Protein AF-0000000079718585 (afdb_homodimer)

Solvent-accessible surface area (backbone atoms only — not comparable to full-atom values): 14471 Å² total; per-residue (Å²): 127,83,71,71,51,51,22,11,43,53,52,26,42,37,32,44,50,81,56,83,35,66,35,33,43,31,40,37,41,35,45,47,61,37,61,46,65,73,40,23,27,25,76,73,38,20,36,35,41,31,30,67,35,51,53,40,36,32,38,47,74,88,40,78,45,77,42,40,53,76,37,73,48,62,43,51,51,68,44,42,33,38,40,30,27,79,44,93,51,58,27,31,32,39,39,38,36,18,55,53,64,57,57,56,51,54,65,70,64,29,30,51,62,86,42,84,63,20,49,62,54,21,55,29,69,70,42,48,51,50,47,68,73,48,30,52,86,59,44,36,42,71,57,130,128,83,73,69,52,51,20,12,44,53,52,24,41,36,32,44,47,82,56,82,34,65,33,33,43,32,40,37,38,36,46,47,62,38,61,44,66,74,40,23,27,25,76,73,38,19,37,36,42,32,29,68,36,50,52,39,38,32,38,47,73,88,40,78,45,78,41,39,53,77,37,73,49,61,43,51,51,68,44,41,32,38,41,30,27,79,45,93,51,58,26,32,31,40,38,37,35,17,54,53,64,56,58,56,50,53,64,70,63,29,30,49,61,84,42,84,64,20,49,63,54,20,54,28,70,69,43,47,51,49,45,69,72,47,31,52,86,58,45,36,42,70,57,129

Foldseek 3Di:
DDDFFWFAAQLWTKTWDDDPAQKTKIKIKHFAFGWWAAWWFFAQKKKKKAWQADKKWKDWQHDIDIDHHPDMDIDDGPITMTMTRHHNGMTMMMMMIPRDDLVVLCVVLTHGPPDPVRSVVNNDPVSSVVCQVCVVVSRTGHDD/DDDFFWFAAQLWTKTWDDDPAQKTKIKIKHFAFGWWAAWWFFAQKKKKKAWQADKKWKDWQHDIDIDHHPDMDIDDGPITMTMTRHHNGMTMMMMMIPRDDLVVLCVVLTHGPPDPVRSVVNNDPVSSVVCQVCVVVSRTGHDD

Structure (mmCIF, N/CA/C/O backbone):
data_AF-0000000079718585-model_v1
#
loop_
_entity.id
_entity.type
_entity.pdbx_description
1 polymer 'Cupin domain-containing protein'
#
loop_
_atom_site.group_PDB
_atom_site.id
_atom_site.type_symbol
_atom_site.label_atom_id
_atom_site.label_alt_id
_atom_site.label_comp_id
_atom_site.label_asym_id
_atom_site.label_entity_id
_atom_site.label_seq_id
_atom_site.pdbx_PDB_ins_code
_atom_site.Cartn_x
_atom_site.Cartn_y
_atom_site.Cartn_z
_atom_site.occupancy
_atom_site.B_iso_or_equiv
_atom_site.auth_seq_id
_atom_site.auth_comp_id
_atom_site.auth_asym_id
_atom_site.auth_atom_id
_atom_site.pdbx_PDB_model_num
ATOM 1 N N . MET A 1 1 ? -19.203 -0.976 -6.398 1 31.7 1 MET A N 1
ATOM 2 C CA . MET A 1 1 ? -17.766 -1.08 -6.16 1 31.7 1 MET A CA 1
ATOM 3 C C . MET A 1 1 ? -17.344 -2.539 -6.035 1 31.7 1 MET A C 1
ATOM 5 O O . MET A 1 1 ? -17.906 -3.291 -5.246 1 31.7 1 MET A O 1
ATOM 9 N N . LYS A 1 2 ? -17.016 -3.238 -6.938 1 43.44 2 LYS A N 1
ATOM 10 C CA . LYS A 1 2 ? -16.859 -4.688 -6.887 1 43.44 2 LYS A CA 1
ATOM 11 C C . LYS A 1 2 ? -15.93 -5.102 -5.75 1 43.44 2 LYS A C 1
ATOM 13 O O . LYS A 1 2 ? -14.961 -4.398 -5.453 1 43.44 2 LYS A O 1
ATOM 18 N N . ASN A 1 3 ? -16.359 -6.02 -4.805 1 52.28 3 ASN A N 1
ATOM 19 C CA . ASN A 1 3 ? -15.742 -6.703 -3.674 1 52.28 3 ASN A CA 1
ATOM 20 C C . ASN A 1 3 ? -14.344 -7.211 -4.023 1 52.28 3 ASN A C 1
ATOM 22 O O . ASN A 1 3 ? -14.07 -7.531 -5.18 1 52.28 3 ASN A O 1
ATOM 26 N N . ALA A 1 4 ? -13.375 -6.938 -3.115 1 62.31 4 ALA A N 1
ATOM 27 C CA . ALA A 1 4 ? -12.117 -7.672 -3.082 1 62.31 4 ALA A CA 1
ATOM 28 C C . ALA A 1 4 ? -12.336 -9.156 -3.361 1 62.31 4 ALA A C 1
ATOM 30 O O . ALA A 1 4 ? -13.312 -9.742 -2.898 1 62.31 4 ALA A O 1
ATOM 31 N N . TYR A 1 5 ? -11.805 -9.602 -4.531 1 80.25 5 TYR A N 1
ATOM 32 C CA . TYR A 1 5 ? -11.859 -11.031 -4.801 1 80.25 5 TYR A CA 1
ATOM 33 C C . TYR A 1 5 ? -10.531 -11.703 -4.465 1 80.25 5 TYR A C 1
ATOM 35 O O . TYR A 1 5 ? -9.469 -11.203 -4.824 1 80.25 5 TYR A O 1
ATOM 43 N N . ALA A 1 6 ? -10.633 -12.68 -3.682 1 93.31 6 ALA A N 1
ATOM 44 C CA . ALA A 1 6 ? -9.445 -13.438 -3.289 1 93.31 6 ALA A CA 1
ATOM 45 C C . ALA A 1 6 ? -9.266 -14.664 -4.172 1 93.31 6 ALA A C 1
ATOM 47 O O . ALA A 1 6 ? -10.234 -15.352 -4.5 1 93.31 6 ALA A O 1
ATOM 48 N N . LYS A 1 7 ? -8.078 -14.828 -4.68 1 96.94 7 LYS A N 1
ATOM 49 C CA . LYS A 1 7 ? -7.68 -16 -5.449 1 96.94 7 LYS A CA 1
ATOM 50 C C . LYS A 1 7 ? -6.371 -16.594 -4.926 1 96.94 7 LYS A C 1
ATOM 52 O O . LYS A 1 7 ? -5.543 -15.867 -4.363 1 96.94 7 LYS A O 1
ATOM 57 N N . TRP A 1 8 ? -6.23 -17.859 -5.055 1 97.88 8 TRP A N 1
ATOM 58 C CA . TRP A 1 8 ? -4.953 -18.516 -4.766 1 97.88 8 TRP A CA 1
ATOM 59 C C . TRP A 1 8 ? -4.07 -18.547 -6.012 1 97.88 8 TRP A C 1
ATOM 61 O O . TRP A 1 8 ? -4.496 -19.047 -7.062 1 97.88 8 TRP A O 1
ATOM 71 N N . VAL A 1 9 ? -2.9 -18 -5.949 1 97.38 9 VAL A N 1
ATOM 72 C CA . VAL A 1 9 ? -1.924 -17.953 -7.031 1 97.38 9 VAL A CA 1
ATOM 73 C C . VAL A 1 9 ? -0.585 -18.516 -6.543 1 97.38 9 VAL A C 1
ATOM 75 O O . VAL A 1 9 ? 0.079 -17.891 -5.711 1 97.38 9 VAL A O 1
ATOM 78 N N . VAL A 1 10 ? -0.174 -19.625 -6.961 1 95.75 10 VAL A N 1
ATOM 79 C CA . VAL A 1 10 ? 1.085 -20.297 -6.645 1 95.75 10 VAL A CA 1
ATOM 80 C C . VAL A 1 10 ? 1.271 -20.344 -5.129 1 95.75 10 VAL A C 1
ATOM 82 O O . VAL A 1 10 ? 2.305 -19.922 -4.609 1 95.75 10 VAL A O 1
ATOM 85 N N . GLY A 1 11 ? 0.283 -20.688 -4.434 1 97.25 11 GLY A N 1
ATOM 86 C CA . GLY A 1 11 ? 0.355 -20.969 -3.01 1 97.25 11 GLY A CA 1
ATOM 87 C C . GLY A 1 11 ? 0.06 -19.766 -2.145 1 97.25 11 GLY A C 1
ATOM 88 O O . GLY A 1 11 ? 0.067 -19.859 -0.915 1 97.25 11 GLY A O 1
ATOM 89 N N . HIS A 1 12 ? -0.181 -18.656 -2.754 1 98.06 12 HIS A N 1
ATOM 90 C CA . HIS A 1 12 ? -0.457 -17.422 -2.031 1 98.06 12 HIS A CA 1
ATOM 91 C C . HIS A 1 12 ? -1.894 -16.969 -2.254 1 98.06 12 HIS A C 1
ATOM 93 O O . HIS A 1 12 ? -2.408 -17.047 -3.371 1 98.06 12 HIS A O 1
ATOM 99 N N . LYS A 1 13 ? -2.57 -16.562 -1.159 1 97.56 13 LYS A N 1
ATOM 100 C CA . LYS A 1 13 ? -3.889 -15.945 -1.3 1 97.56 13 LYS A CA 1
ATOM 101 C C . LYS A 1 13 ? -3.777 -14.461 -1.632 1 97.56 13 LYS A C 1
ATOM 103 O O . LYS A 1 13 ? -3.26 -13.68 -0.833 1 97.56 13 LYS A O 1
ATOM 108 N N . ILE A 1 14 ? -4.238 -14.094 -2.799 1 97.44 14 ILE A N 1
ATOM 109 C CA . ILE A 1 14 ? -4.094 -12.734 -3.301 1 97.44 14 ILE A CA 1
ATOM 110 C C . ILE A 1 14 ? -5.469 -12.07 -3.391 1 97.44 14 ILE A C 1
ATOM 112 O O . ILE A 1 14 ? -6.371 -12.586 -4.051 1 97.44 14 ILE A O 1
ATOM 116 N N . THR A 1 15 ? -5.688 -10.984 -2.686 1 96.19 15 THR A N 1
ATOM 117 C CA . THR A 1 15 ? -6.879 -10.148 -2.783 1 96.19 15 THR A CA 1
ATOM 118 C C . THR A 1 15 ? -6.566 -8.836 -3.494 1 96.19 15 THR A C 1
ATOM 120 O O . THR A 1 15 ? -5.801 -8.016 -2.984 1 96.19 15 THR A O 1
ATOM 123 N N . THR A 1 16 ? -7.145 -8.672 -4.66 1 96.06 16 THR A N 1
ATOM 124 C CA . THR A 1 16 ? -6.891 -7.457 -5.43 1 96.06 16 THR A CA 1
ATOM 125 C C . THR A 1 16 ? -7.941 -6.395 -5.125 1 96.06 16 THR A C 1
ATOM 127 O O . THR A 1 16 ? -9.094 -6.723 -4.836 1 96.06 16 THR A O 1
ATOM 130 N N . HIS A 1 17 ? -7.52 -5.164 -5.18 1 95 17 HIS A N 1
ATOM 131 C CA . HIS A 1 17 ? -8.414 -4.043 -4.914 1 95 17 HIS A CA 1
ATOM 132 C C . HIS A 1 17 ? -8.477 -3.098 -6.109 1 95 17 HIS A C 1
ATOM 134 O O . HIS A 1 17 ? -7.469 -2.852 -6.77 1 95 17 HIS A O 1
ATOM 140 N N . ASP A 1 18 ? -9.656 -2.584 -6.332 1 93.06 18 ASP A N 1
ATOM 141 C CA . ASP A 1 18 ? -9.82 -1.607 -7.402 1 93.06 18 ASP A CA 1
ATOM 142 C C . ASP A 1 18 ? -9.156 -0.279 -7.039 1 93.06 18 ASP A C 1
ATOM 144 O O . ASP A 1 18 ? -9.266 0.182 -5.902 1 93.06 18 ASP A O 1
ATOM 148 N N . THR A 1 19 ? -8.398 0.228 -7.938 1 95.75 19 THR A N 1
ATOM 149 C CA . THR A 1 19 ? -7.805 1.551 -7.781 1 95.75 19 THR A CA 1
ATOM 150 C C . THR A 1 19 ? -8.078 2.416 -9.008 1 95.75 19 THR A C 1
ATOM 152 O O . THR A 1 19 ? -8.164 1.906 -10.125 1 95.75 19 THR A O 1
ATOM 155 N N . THR A 1 20 ? -8.219 3.705 -8.82 1 97 20 THR A N 1
ATOM 156 C CA . THR A 1 20 ? -8.422 4.621 -9.938 1 97 20 THR A CA 1
ATOM 157 C C . THR A 1 20 ? -7.086 5.195 -10.414 1 97 20 THR A C 1
ATOM 159 O O . THR A 1 20 ? -7.004 5.762 -11.5 1 97 20 THR A O 1
ATOM 162 N N . GLY A 1 21 ? -6.031 5.145 -9.594 1 97.75 21 GLY A N 1
ATOM 163 C CA . GLY A 1 21 ? -4.695 5.543 -10 1 97.75 21 GLY A CA 1
ATOM 164 C C . GLY A 1 21 ? -4.027 4.543 -10.922 1 97.75 21 GLY A C 1
ATOM 165 O O . GLY A 1 21 ? -4.559 3.453 -11.148 1 97.75 21 GLY A O 1
ATOM 166 N N . ASN A 1 22 ? -2.918 4.961 -11.508 1 98.31 22 ASN A N 1
ATOM 167 C CA . ASN A 1 22 ? -2.199 4.102 -12.438 1 98.31 22 ASN A CA 1
ATOM 168 C C . ASN A 1 22 ? -1.272 3.133 -11.711 1 98.31 22 ASN A C 1
ATOM 170 O O . ASN A 1 22 ? -0.054 3.178 -11.891 1 98.31 22 ASN A O 1
ATOM 174 N N . TYR A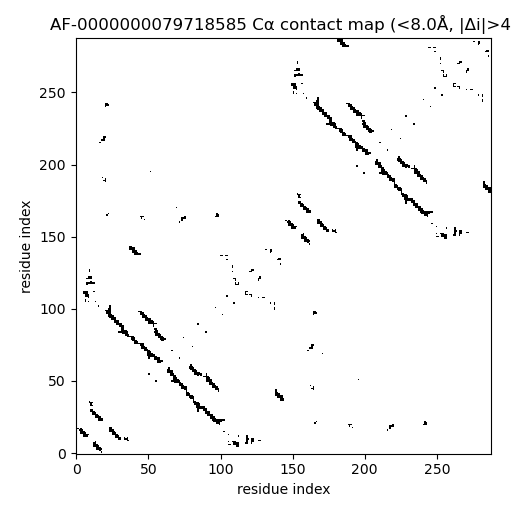 1 23 ? -1.83 2.236 -10.906 1 98.38 23 TYR A N 1
ATOM 175 C CA . TYR A 1 23 ? -1.15 1.174 -10.172 1 98.38 23 TYR A CA 1
ATOM 176 C C . TYR A 1 23 ? -2.129 0.076 -9.773 1 98.38 23 TYR A C 1
ATOM 178 O O . TYR A 1 23 ? -3.332 0.321 -9.648 1 98.38 23 TYR A O 1
ATOM 186 N N . ASP A 1 24 ? -1.68 -1.153 -9.578 1 97.69 24 ASP A N 1
ATOM 187 C CA . ASP A 1 24 ? -2.441 -2.25 -8.984 1 97.69 24 ASP A CA 1
ATOM 188 C C . ASP A 1 24 ? -2.137 -2.391 -7.496 1 97.69 24 ASP A C 1
ATOM 190 O O . ASP A 1 24 ? -1.008 -2.152 -7.062 1 97.69 24 ASP A O 1
ATOM 194 N N . LEU A 1 25 ? -3.102 -2.703 -6.73 1 97.31 25 LEU A N 1
ATOM 195 C CA . LEU A 1 25 ? -2.986 -2.9 -5.289 1 97.31 25 LEU A CA 1
ATOM 196 C C . LEU A 1 25 ? -3.531 -4.266 -4.879 1 97.31 25 LEU A C 1
ATOM 198 O O . LEU A 1 25 ? -4.684 -4.59 -5.172 1 97.31 25 LEU A O 1
ATOM 202 N N . ALA A 1 26 ? -2.699 -5.039 -4.211 1 96.81 26 ALA A N 1
ATOM 203 C CA . ALA A 1 26 ? -3.119 -6.363 -3.76 1 96.81 26 ALA A CA 1
ATOM 204 C C . ALA A 1 26 ? -2.633 -6.637 -2.338 1 96.81 26 ALA A C 1
ATOM 206 O O . ALA A 1 26 ? -1.59 -6.129 -1.924 1 96.81 26 ALA A O 1
ATOM 207 N N . VAL A 1 27 ? -3.396 -7.359 -1.608 1 96.31 27 VAL A N 1
ATOM 208 C CA . VAL A 1 27 ? -2.975 -7.965 -0.35 1 96.31 27 VAL A CA 1
ATOM 209 C C . VAL A 1 27 ? -2.604 -9.43 -0.581 1 96.31 27 VAL A C 1
ATOM 211 O O . VAL A 1 27 ? -3.375 -10.188 -1.175 1 96.31 27 VAL A O 1
ATOM 214 N N . ILE A 1 28 ? -1.428 -9.805 -0.152 1 97.12 28 ILE A N 1
ATOM 215 C CA . ILE A 1 28 ? -0.941 -11.172 -0.293 1 97.12 28 ILE A CA 1
ATOM 216 C C . ILE A 1 28 ? -0.839 -11.828 1.082 1 97.12 28 ILE A C 1
ATOM 218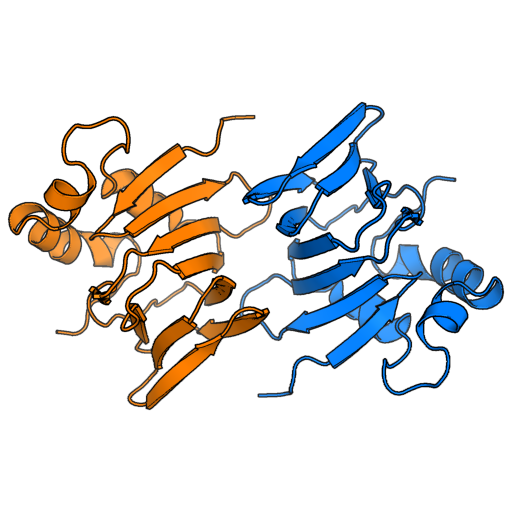 O O . ILE A 1 28 ? -0.134 -11.336 1.963 1 97.12 28 ILE A O 1
ATOM 222 N N . GLU A 1 29 ? -1.531 -12.828 1.26 1 97.12 29 GLU A N 1
ATOM 223 C CA . GLU A 1 29 ? -1.373 -13.68 2.436 1 97.12 29 GLU A CA 1
ATOM 224 C C . GLU A 1 29 ? -0.618 -14.961 2.094 1 97.12 29 GLU A C 1
ATOM 226 O O . GLU A 1 29 ? -1.091 -15.773 1.294 1 97.12 29 GLU A O 1
ATOM 231 N N . THR A 1 30 ? 0.502 -15.141 2.674 1 98.12 30 THR A N 1
ATOM 232 C CA . THR A 1 30 ? 1.4 -16.25 2.387 1 98.12 30 THR A CA 1
ATOM 233 C C . THR A 1 30 ? 1.445 -17.219 3.561 1 98.12 30 THR A C 1
ATOM 235 O O . THR A 1 30 ? 1.834 -16.859 4.668 1 98.12 30 THR A O 1
ATOM 238 N N . PRO A 1 31 ? 1.072 -18.5 3.359 1 98.19 31 PRO A N 1
ATOM 239 C CA . PRO A 1 31 ? 1.197 -19.484 4.434 1 98.19 31 PRO A CA 1
ATOM 240 C C . PRO A 1 31 ? 2.646 -19.719 4.855 1 98.19 31 PRO A C 1
ATOM 242 O O . PRO A 1 31 ? 3.572 -19.266 4.172 1 98.19 31 PRO A O 1
ATOM 245 N N . ALA A 1 32 ? 2.775 -20.391 6.012 1 98.25 32 ALA A N 1
ATOM 246 C CA . ALA A 1 32 ? 4.098 -20.766 6.508 1 98.25 32 ALA A CA 1
ATOM 247 C C . ALA A 1 32 ? 4.836 -21.641 5.5 1 98.25 32 ALA A C 1
ATOM 249 O O . ALA A 1 32 ? 4.238 -22.516 4.875 1 98.25 32 ALA A O 1
ATOM 250 N N . LYS A 1 33 ? 6.117 -21.266 5.328 1 97.81 33 LYS A N 1
ATOM 251 C CA . LYS A 1 33 ? 7.055 -22.109 4.586 1 97.81 33 LYS A CA 1
ATOM 252 C C . LYS A 1 33 ? 6.672 -22.188 3.109 1 97.81 33 LYS 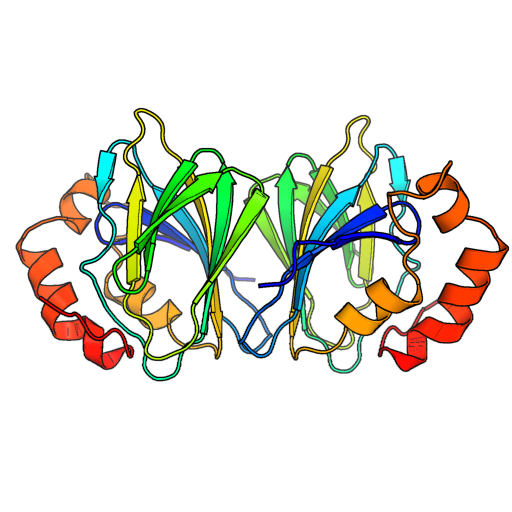A C 1
ATOM 254 O O . LYS A 1 33 ? 6.922 -23.203 2.449 1 97.81 33 LYS A O 1
ATOM 259 N N . VAL A 1 34 ? 5.996 -21.203 2.549 1 97.12 34 VAL A N 1
ATOM 260 C CA . VAL A 1 34 ? 5.617 -21.203 1.141 1 97.12 34 VAL A CA 1
ATOM 261 C C . VAL A 1 34 ? 6.578 -20.328 0.346 1 97.12 34 VAL A C 1
ATOM 263 O O . VAL A 1 34 ? 6.895 -19.203 0.76 1 97.12 34 VAL A O 1
ATOM 266 N N . LYS A 1 35 ? 7.062 -20.891 -0.74 1 95.25 35 LYS A N 1
ATOM 267 C CA . LYS A 1 35 ? 7.938 -20.156 -1.656 1 95.25 35 LYS A CA 1
ATOM 268 C C . LYS A 1 35 ? 7.137 -19.25 -2.584 1 95.25 35 LYS A C 1
ATOM 270 O O . LYS A 1 35 ? 6.016 -19.594 -2.971 1 95.25 35 LYS A O 1
ATOM 275 N N . GLY A 1 36 ? 7.75 -18.094 -2.91 1 94.69 36 GLY A N 1
ATOM 276 C CA . GLY A 1 36 ? 7.16 -17.219 -3.914 1 94.69 36 GLY A CA 1
ATOM 277 C C . GLY A 1 36 ? 7.324 -17.75 -5.328 1 94.69 36 GLY A C 1
ATOM 278 O O . GLY A 1 36 ? 7.641 -18.922 -5.527 1 94.69 36 GLY A O 1
ATOM 279 N N . PRO A 1 37 ? 6.953 -16.953 -6.289 1 93.94 37 PRO A N 1
ATOM 280 C CA . PRO A 1 37 ? 7.176 -17.359 -7.68 1 93.94 37 PRO A CA 1
ATOM 281 C C . PRO A 1 37 ? 8.648 -17.609 -7.996 1 93.94 37 PRO A C 1
ATOM 283 O O . PRO A 1 37 ? 9.523 -17.203 -7.227 1 93.94 37 PRO A O 1
ATOM 286 N N . PRO A 1 38 ? 8.883 -18.297 -9.07 1 93.75 38 PRO A N 1
ATOM 287 C CA . PRO A 1 38 ? 10.289 -18.391 -9.477 1 93.75 38 PRO A CA 1
ATOM 288 C C . PRO A 1 38 ? 10.945 -17.031 -9.641 1 93.75 38 PRO A C 1
ATOM 290 O O . PRO A 1 38 ? 10.258 -16.031 -9.914 1 93.75 38 PRO A O 1
ATOM 293 N N . PRO A 1 39 ? 12.273 -16.938 -9.422 1 96.62 39 PRO A N 1
ATOM 294 C CA . PRO A 1 39 ? 12.961 -15.664 -9.672 1 96.62 39 PRO A CA 1
ATOM 295 C C . PRO A 1 39 ? 12.641 -15.078 -11.039 1 96.62 39 PRO A C 1
ATOM 297 O O . PRO A 1 39 ? 12.57 -15.812 -12.031 1 96.62 39 PRO A O 1
ATOM 300 N N . HIS A 1 40 ? 12.383 -13.773 -11.094 1 98.38 40 HIS A N 1
ATOM 301 C CA . HIS A 1 40 ? 11.914 -13.148 -12.328 1 98.38 40 HIS A CA 1
ATOM 302 C C . HIS A 1 40 ? 12.258 -11.664 -12.359 1 98.38 40 HIS A C 1
ATOM 304 O O . HIS A 1 40 ? 12.711 -11.109 -11.352 1 98.38 40 HIS A O 1
ATOM 310 N N . THR A 1 41 ? 12.141 -11.055 -13.461 1 98.56 41 THR A N 1
ATOM 311 C CA . THR A 1 41 ? 12.242 -9.609 -13.664 1 98.56 41 THR A CA 1
ATOM 312 C C . THR A 1 41 ? 10.984 -9.07 -14.336 1 98.56 41 THR A C 1
ATOM 314 O O . THR A 1 41 ? 10.219 -9.836 -14.938 1 98.56 41 THR A O 1
ATOM 317 N N . HIS A 1 42 ? 10.672 -7.867 -14.086 1 98.69 42 HIS A N 1
ATOM 318 C CA . HIS A 1 42 ? 9.742 -7.086 -14.906 1 98.69 42 HIS A CA 1
ATOM 319 C C . HIS A 1 42 ? 10.484 -6.086 -15.781 1 98.69 42 HIS A C 1
ATOM 321 O O . HIS A 1 42 ? 11.516 -5.539 -15.375 1 98.69 42 HIS A O 1
ATOM 327 N N . GLN A 1 43 ? 9.945 -5.84 -16.938 1 98.25 43 GLN A N 1
ATOM 328 C CA . GLN A 1 43 ? 10.578 -4.859 -17.812 1 98.25 43 GLN A CA 1
ATOM 329 C C . GLN A 1 43 ? 9.977 -3.471 -17.609 1 98.25 43 GLN A C 1
ATOM 331 O O . GLN A 1 43 ? 10.664 -2.461 -17.766 1 98.25 43 GLN A O 1
ATOM 336 N N . SER A 1 44 ? 8.688 -3.459 -17.281 1 98.19 44 SER A N 1
ATOM 337 C CA . SER A 1 44 ? 8 -2.174 -17.281 1 98.19 44 SER A CA 1
ATOM 338 C C . SER A 1 44 ? 7.43 -1.845 -15.914 1 98.19 44 SER A C 1
ATOM 340 O O . SER A 1 44 ? 7.129 -0.685 -15.617 1 98.19 44 SER A O 1
ATOM 342 N N . TYR A 1 45 ? 7.246 -2.863 -15.07 1 98.56 45 TYR A N 1
ATOM 343 C CA . TYR A 1 45 ? 6.594 -2.631 -13.789 1 98.56 45 TYR A CA 1
ATOM 344 C C . TYR A 1 45 ? 7.609 -2.25 -12.719 1 98.56 45 TYR A C 1
ATOM 346 O O . TYR A 1 45 ? 8.648 -2.902 -12.578 1 98.56 45 TYR A O 1
ATOM 354 N N . ASN A 1 46 ? 7.352 -1.168 -12.047 1 98.69 46 ASN A N 1
ATOM 355 C CA . ASN A 1 46 ? 7.859 -0.991 -10.688 1 98.69 46 ASN A CA 1
ATOM 356 C C . ASN A 1 46 ? 7.027 -1.769 -9.672 1 98.69 46 ASN A C 1
ATOM 358 O O . ASN A 1 46 ? 5.797 -1.728 -9.711 1 98.69 46 ASN A O 1
ATOM 362 N N . GLU A 1 47 ? 7.66 -2.494 -8.859 1 98.75 47 GLU A N 1
ATOM 363 C CA . GLU A 1 47 ? 6.961 -3.324 -7.883 1 98.75 47 GLU A CA 1
ATOM 364 C C . GLU A 1 47 ? 7.406 -3.004 -6.461 1 98.75 47 GLU A C 1
ATOM 366 O O . GLU A 1 47 ? 8.602 -2.836 -6.203 1 98.75 47 GLU A O 1
ATOM 371 N N . SER A 1 48 ? 6.492 -2.801 -5.566 1 98.31 48 SER A N 1
ATOM 372 C CA . SER A 1 48 ? 6.812 -2.617 -4.156 1 98.31 48 SER A CA 1
ATOM 373 C C . SER A 1 48 ? 6.074 -3.631 -3.285 1 98.31 48 SER A C 1
ATOM 375 O O . SER A 1 48 ? 4.957 -4.043 -3.613 1 98.31 48 SER A O 1
ATOM 377 N N . PHE A 1 49 ? 6.723 -4.012 -2.24 1 97.94 49 PHE A N 1
ATOM 378 C CA . PHE A 1 49 ? 6.117 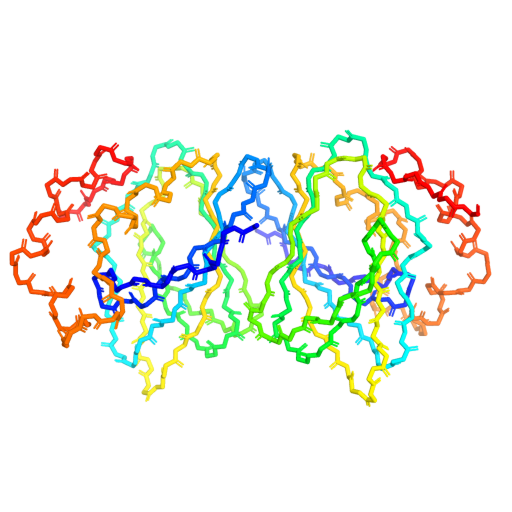-4.824 -1.19 1 97.94 49 PHE A CA 1
ATOM 379 C C . PHE A 1 49 ? 6.242 -4.141 0.165 1 97.94 49 PHE A C 1
ATOM 381 O O . PHE A 1 49 ? 7.277 -3.549 0.474 1 97.94 49 PHE A O 1
ATOM 388 N N . MET A 1 50 ? 5.262 -4.199 0.908 1 95.12 50 MET A N 1
ATOM 389 C CA . MET A 1 50 ? 5.309 -3.855 2.326 1 95.12 50 MET A CA 1
ATOM 390 C C . MET A 1 50 ? 4.871 -5.035 3.188 1 95.12 50 MET A C 1
ATOM 392 O O . MET A 1 50 ? 3.801 -5.609 2.965 1 95.12 50 MET A O 1
ATOM 396 N N . VAL A 1 51 ? 5.691 -5.34 4.148 1 96.12 51 VAL A N 1
ATOM 397 C CA . VAL A 1 51 ? 5.285 -6.375 5.094 1 96.12 51 VAL A CA 1
ATOM 398 C C . VAL A 1 51 ? 4.336 -5.777 6.133 1 96.12 51 VAL A C 1
ATOM 400 O O . VAL A 1 51 ? 4.664 -4.785 6.785 1 96.12 51 VAL A O 1
ATOM 403 N N . VAL A 1 52 ? 3.184 -6.34 6.234 1 93.81 52 VAL A N 1
ATOM 404 C CA . VAL A 1 52 ? 2.166 -5.859 7.164 1 93.81 52 VAL A CA 1
ATOM 405 C C . VAL A 1 52 ? 2.193 -6.703 8.438 1 93.81 52 VAL A C 1
ATOM 407 O O . VAL A 1 52 ? 1.959 -6.191 9.531 1 93.81 52 VAL A O 1
ATOM 410 N N . ASP A 1 53 ? 2.367 -7.934 8.273 1 94.19 53 ASP A N 1
ATOM 411 C CA . ASP A 1 53 ? 2.414 -8.891 9.375 1 94.19 53 ASP A CA 1
ATOM 412 C C . ASP A 1 53 ? 3.441 -9.992 9.102 1 94.19 53 ASP A C 1
ATOM 414 O O . ASP A 1 53 ? 3.523 -10.508 7.984 1 94.19 53 ASP A O 1
ATOM 418 N N . GLY A 1 54 ? 4.195 -10.266 10.188 1 96.62 54 GLY A N 1
ATOM 419 C CA . GLY A 1 54 ? 5.195 -11.32 10.078 1 96.62 54 GLY A CA 1
ATOM 420 C C . GLY A 1 54 ? 6.496 -10.844 9.469 1 96.62 54 GLY A C 1
ATOM 421 O O . GLY A 1 54 ? 6.926 -9.711 9.703 1 96.62 54 GLY A O 1
ATOM 422 N N . GLU A 1 55 ? 7.203 -11.812 8.922 1 97.88 55 GLU A N 1
ATOM 423 C CA . GLU A 1 55 ? 8.477 -11.578 8.25 1 97.88 55 GLU A CA 1
ATOM 424 C C . GLU A 1 55 ? 8.547 -12.336 6.926 1 97.88 55 GLU A C 1
ATOM 426 O O . GLU A 1 55 ? 7.938 -13.398 6.777 1 97.88 55 GLU A O 1
ATOM 431 N N . VAL A 1 56 ? 9.258 -11.75 5.996 1 98.44 56 VAL A N 1
ATOM 432 C CA . VAL A 1 56 ? 9.367 -12.32 4.656 1 98.44 56 VAL A CA 1
ATOM 433 C C . VAL A 1 56 ? 10.797 -12.156 4.145 1 98.44 56 VAL A C 1
ATOM 435 O O . VAL A 1 56 ? 11.406 -11.102 4.32 1 98.44 56 VAL A O 1
ATOM 438 N N . GLN A 1 57 ? 11.312 -13.156 3.561 1 98.69 57 GLN A N 1
ATOM 439 C CA . GLN A 1 57 ? 12.633 -13.094 2.943 1 98.69 57 GLN A CA 1
ATOM 440 C C . GLN A 1 57 ? 12.531 -12.766 1.457 1 98.69 57 GLN A C 1
ATOM 442 O O . GLN A 1 57 ? 11.758 -13.391 0.727 1 98.69 57 GLN A O 1
ATOM 447 N N . PHE A 1 58 ? 13.305 -11.789 1.043 1 98.69 58 PHE A N 1
ATOM 448 C CA . PHE A 1 58 ? 13.367 -11.383 -0.356 1 98.69 58 PHE A CA 1
ATOM 449 C C . PHE A 1 58 ? 14.734 -11.695 -0.952 1 98.69 58 PHE A C 1
ATOM 451 O O . PHE A 1 58 ? 15.758 -11.523 -0.289 1 98.69 58 PHE A O 1
ATOM 458 N N . PHE A 1 59 ? 14.727 -12.172 -2.131 1 98.38 59 PHE A N 1
ATOM 459 C CA . PHE A 1 59 ? 15.914 -12.258 -2.975 1 98.38 59 PHE A CA 1
ATOM 460 C C . PHE A 1 59 ? 15.922 -11.133 -4.008 1 98.38 59 PHE A C 1
ATOM 462 O O . PHE A 1 59 ? 14.992 -11.008 -4.809 1 98.38 59 PHE A O 1
ATOM 469 N N . ILE A 1 60 ? 16.938 -10.312 -3.957 1 98.06 60 ILE A N 1
ATOM 470 C CA . ILE A 1 60 ? 17.062 -9.172 -4.863 1 98.06 60 ILE A CA 1
ATOM 471 C C . ILE A 1 60 ? 18.469 -9.148 -5.469 1 98.06 60 ILE A C 1
ATOM 473 O O . ILE A 1 60 ? 19.438 -8.859 -4.773 1 98.06 60 ILE A O 1
ATOM 477 N N . ASP A 1 61 ? 18.547 -9.406 -6.711 1 97.75 61 ASP A N 1
ATOM 478 C CA . ASP A 1 61 ? 19.797 -9.359 -7.461 1 97.75 61 ASP A CA 1
ATOM 479 C C . ASP A 1 61 ? 20.922 -10.07 -6.703 1 97.75 61 ASP A C 1
ATOM 481 O O . ASP A 1 61 ? 22.016 -9.516 -6.543 1 97.75 61 ASP A O 1
ATOM 485 N N . GLY A 1 62 ? 20.578 -11.164 -6.184 1 96.38 62 GLY A N 1
ATOM 486 C CA . GLY A 1 62 ? 21.609 -12.016 -5.613 1 96.38 62 GLY A CA 1
ATOM 487 C C . GLY A 1 62 ? 21.75 -11.859 -4.109 1 96.38 62 GLY A C 1
ATOM 488 O O . GLY A 1 62 ? 22.516 -12.594 -3.475 1 96.38 62 GLY A O 1
ATOM 489 N N . ALA A 1 63 ? 21.109 -10.953 -3.545 1 97.69 63 ALA A N 1
ATOM 490 C CA . ALA A 1 63 ? 21.188 -10.719 -2.105 1 97.69 63 ALA A CA 1
ATOM 491 C C . ALA A 1 63 ? 19.875 -11.07 -1.421 1 97.69 63 ALA A C 1
ATOM 493 O O . ALA A 1 63 ? 18.797 -10.836 -1.977 1 97.69 63 ALA A O 1
ATOM 494 N N . ILE A 1 64 ? 20.016 -11.609 -0.217 1 97.88 64 ILE A N 1
ATOM 495 C CA . ILE A 1 64 ? 18.844 -11.961 0.576 1 97.88 64 ILE A CA 1
ATOM 496 C C . ILE A 1 64 ? 18.625 -10.906 1.655 1 97.88 64 ILE A C 1
ATOM 498 O O . ILE A 1 64 ? 19.562 -10.477 2.326 1 97.88 64 ILE A O 1
ATOM 502 N N . LYS A 1 65 ? 17.438 -10.508 1.794 1 97.44 65 LYS A N 1
ATOM 503 C CA . LYS A 1 65 ? 17.016 -9.562 2.828 1 97.44 65 LYS A CA 1
ATOM 504 C C . LYS A 1 65 ? 15.734 -10.016 3.51 1 97.44 65 LYS A C 1
ATOM 506 O O . LYS A 1 65 ? 14.797 -10.453 2.842 1 97.44 65 LYS A O 1
ATOM 511 N N . THR A 1 66 ? 15.734 -9.953 4.785 1 98.31 66 THR A N 1
ATOM 512 C CA . THR A 1 66 ? 14.516 -10.242 5.531 1 98.31 66 THR A CA 1
ATOM 513 C C . THR A 1 66 ? 13.82 -8.953 5.949 1 98.31 66 THR A C 1
ATOM 515 O O . THR A 1 66 ? 14.438 -8.078 6.559 1 98.31 66 THR A O 1
ATOM 518 N N . LEU A 1 67 ? 12.602 -8.828 5.605 1 97.38 67 LEU A N 1
ATOM 519 C CA . LEU A 1 67 ? 11.812 -7.668 5.992 1 97.38 67 LEU A CA 1
ATOM 520 C C . LEU A 1 67 ? 10.789 -8.047 7.059 1 97.38 67 LEU A C 1
ATOM 522 O O . LEU A 1 67 ? 10.203 -9.133 7.012 1 97.38 67 LEU A O 1
ATOM 526 N N . LYS A 1 68 ? 10.586 -7.129 7.941 1 95.56 68 LYS A N 1
ATOM 527 C CA . LYS A 1 68 ? 9.602 -7.297 9.008 1 95.56 68 LYS A CA 1
ATOM 528 C C . LYS A 1 68 ? 8.438 -6.32 8.844 1 95.56 68 LYS A C 1
ATOM 530 O O . LYS A 1 68 ? 8.484 -5.438 7.984 1 95.56 68 LYS A O 1
ATOM 535 N N . ALA A 1 69 ? 7.414 -6.574 9.703 1 92 69 ALA A N 1
ATOM 536 C CA . ALA A 1 69 ? 6.223 -5.73 9.641 1 92 69 ALA A CA 1
ATOM 537 C C . ALA A 1 69 ? 6.594 -4.25 9.664 1 92 69 ALA A C 1
ATOM 539 O O . ALA A 1 69 ? 7.391 -3.822 10.5 1 92 69 ALA A O 1
ATOM 540 N N . GLY A 1 70 ? 6.062 -3.535 8.656 1 86.31 70 GLY A N 1
ATOM 541 C CA . GLY A 1 70 ? 6.301 -2.102 8.578 1 86.31 70 GLY A CA 1
ATOM 542 C C . GLY A 1 70 ? 7.367 -1.73 7.566 1 86.31 70 GLY A C 1
ATOM 543 O O . GLY A 1 70 ? 7.461 -0.574 7.148 1 86.31 70 GLY A O 1
ATOM 544 N N . GLU A 1 71 ? 8.156 -2.668 7.211 1 91.81 71 GLU A N 1
ATOM 545 C CA . GLU A 1 71 ? 9.234 -2.393 6.27 1 91.81 71 GLU A CA 1
ATOM 546 C C . GLU A 1 71 ? 8.766 -2.549 4.828 1 91.81 71 GLU A C 1
ATOM 548 O O . GLU A 1 71 ? 7.824 -3.291 4.555 1 91.81 71 GLU A O 1
ATOM 553 N N . VAL A 1 72 ? 9.406 -1.72 3.951 1 94.88 72 VAL A N 1
ATOM 554 C CA . VAL A 1 72 ? 9.031 -1.666 2.543 1 94.88 72 VAL A CA 1
ATOM 555 C C . VAL A 1 72 ? 10.258 -1.941 1.671 1 94.88 72 VAL A C 1
ATOM 557 O O . VAL A 1 72 ? 11.367 -1.535 2.008 1 94.88 72 VAL A O 1
ATOM 560 N N . ILE A 1 73 ? 10.023 -2.678 0.583 1 97 73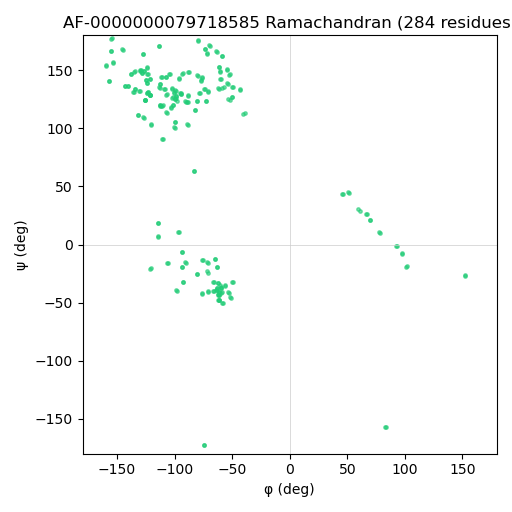 ILE A N 1
ATOM 561 C CA . ILE A 1 73 ? 11.047 -2.814 -0.45 1 97 73 ILE A CA 1
ATOM 562 C C . ILE A 1 73 ? 10.484 -2.369 -1.796 1 97 73 ILE A C 1
ATOM 564 O O . ILE A 1 73 ? 9.328 -2.662 -2.119 1 97 73 ILE A O 1
ATOM 568 N N . ASP A 1 74 ? 11.195 -1.543 -2.463 1 97.56 74 ASP A N 1
ATOM 569 C CA . ASP A 1 74 ? 10.859 -1.094 -3.811 1 97.56 74 ASP A CA 1
ATOM 570 C C . ASP A 1 74 ? 11.781 -1.74 -4.848 1 97.56 74 ASP A C 1
ATOM 572 O O . ASP A 1 74 ? 13 -1.729 -4.699 1 97.56 74 ASP A O 1
ATOM 576 N N . ILE A 1 75 ? 11.211 -2.285 -5.836 1 98.38 75 ILE A N 1
ATOM 577 C CA . ILE A 1 75 ? 11.914 -3.07 -6.844 1 98.38 75 ILE A CA 1
ATOM 578 C C . ILE A 1 75 ? 11.711 -2.447 -8.219 1 98.38 75 ILE A C 1
ATOM 580 O O . ILE A 1 75 ? 10.664 -2.633 -8.844 1 98.38 75 ILE A O 1
ATOM 584 N N . PRO A 1 76 ? 12.719 -1.731 -8.758 1 98.38 76 PRO A N 1
ATOM 585 C CA . PRO A 1 76 ? 12.602 -1.128 -10.094 1 98.38 76 PRO A CA 1
ATOM 586 C C . PRO A 1 76 ? 12.648 -2.16 -11.211 1 98.38 76 PRO A C 1
ATOM 588 O O . PRO A 1 76 ? 12.992 -3.322 -10.977 1 98.38 76 PRO A O 1
ATOM 591 N N . PRO A 1 77 ? 12.227 -1.733 -12.406 1 98.62 77 PRO A N 1
ATOM 592 C CA . PRO A 1 77 ? 12.305 -2.641 -13.555 1 98.62 77 PRO A CA 1
ATOM 593 C C . PRO A 1 77 ? 13.695 -3.24 -13.742 1 98.62 77 PRO A C 1
ATOM 595 O O . PRO A 1 77 ? 14.695 -2.615 -13.375 1 98.62 77 PRO A O 1
ATOM 598 N N . HIS A 1 78 ? 13.711 -4.508 -14.219 1 98.5 78 HIS A N 1
ATOM 599 C CA . HIS A 1 78 ? 14.906 -5.242 -14.617 1 98.5 78 HIS A CA 1
ATOM 600 C C . HIS A 1 78 ? 15.648 -5.781 -13.398 1 98.5 78 HIS A C 1
ATOM 602 O O . HIS A 1 78 ? 16.797 -6.227 -13.508 1 98.5 78 HIS A O 1
ATOM 608 N N . THR A 1 79 ? 15.086 -5.723 -12.25 1 98.62 79 THR A N 1
ATOM 609 C CA . THR A 1 79 ? 15.672 -6.262 -11.031 1 98.62 79 THR A CA 1
ATOM 610 C C . THR A 1 79 ? 15.258 -7.715 -10.828 1 98.62 79 THR A C 1
ATOM 612 O O . THR A 1 79 ? 14.062 -8.031 -10.805 1 98.62 79 THR A O 1
ATOM 615 N N . LEU A 1 80 ? 16.188 -8.617 -10.719 1 98.69 80 LEU A N 1
ATOM 616 C CA . LEU A 1 80 ? 15.875 -10.016 -10.43 1 98.69 80 LEU A CA 1
ATOM 617 C C . LEU A 1 80 ? 15.438 -10.188 -8.984 1 98.69 80 LEU A C 1
ATOM 619 O O . LEU A 1 80 ? 16.141 -9.758 -8.062 1 98.69 80 LEU A O 1
ATOM 623 N N . HIS A 1 81 ? 14.219 -10.758 -8.828 1 98.69 81 HIS A N 1
ATOM 624 C CA . HIS A 1 81 ? 13.734 -10.836 -7.453 1 98.69 81 HIS A CA 1
ATOM 625 C C . HIS A 1 81 ? 12.758 -11.992 -7.277 1 98.69 81 HIS A C 1
ATOM 627 O O . HIS A 1 81 ? 12.242 -12.531 -8.258 1 98.69 81 HIS A O 1
ATOM 633 N N . THR A 1 82 ? 12.617 -12.461 -6.109 1 98.31 82 THR A N 1
ATOM 634 C CA . THR A 1 82 ? 11.57 -13.32 -5.562 1 98.31 82 THR A CA 1
ATOM 635 C C . THR A 1 82 ? 11.453 -13.133 -4.051 1 98.31 82 THR A C 1
ATOM 637 O O . THR A 1 82 ? 12.102 -12.258 -3.475 1 98.31 82 THR A O 1
ATOM 640 N N . PHE A 1 83 ? 10.492 -13.836 -3.469 1 98.56 83 PHE A N 1
ATOM 641 C CA . PHE A 1 83 ? 10.344 -13.797 -2.018 1 98.56 83 PHE A CA 1
ATOM 642 C C . PHE A 1 83 ? 9.883 -15.148 -1.484 1 98.56 83 PHE A C 1
ATOM 644 O O . PHE A 1 83 ? 9.516 -16.031 -2.26 1 98.56 83 PHE A O 1
ATOM 651 N N . GLU A 1 84 ? 9.953 -15.312 -0.212 1 98 84 GLU A N 1
ATOM 652 C CA . GLU A 1 84 ? 9.539 -16.547 0.45 1 98 84 GLU A CA 1
ATOM 653 C C . GLU A 1 84 ? 9.188 -16.297 1.915 1 98 84 GLU A C 1
ATOM 655 O O . GLU A 1 84 ? 9.828 -15.484 2.58 1 98 84 GLU A O 1
ATOM 660 N N . ASN A 1 85 ? 8.094 -17 2.379 1 98.56 85 ASN A N 1
ATOM 661 C CA . ASN A 1 85 ? 7.867 -17.094 3.816 1 98.56 85 ASN A CA 1
ATOM 662 C C . ASN A 1 85 ? 8.586 -18.297 4.426 1 98.56 85 ASN A C 1
ATOM 664 O O . ASN A 1 85 ? 8.094 -19.422 4.352 1 98.56 85 ASN A O 1
ATOM 668 N N . VAL A 1 86 ? 9.695 -18.031 5.086 1 97.94 86 VAL A N 1
ATOM 669 C CA . VAL A 1 86 ? 10.492 -19.125 5.633 1 97.94 86 VAL A CA 1
ATOM 670 C C . VAL A 1 86 ? 10.086 -19.391 7.082 1 97.94 86 VAL A C 1
ATOM 672 O O . VAL A 1 86 ? 10.578 -20.328 7.711 1 97.94 86 VAL A O 1
ATOM 675 N N . SER A 1 87 ? 9.242 -18.562 7.617 1 97.88 87 SER A N 1
ATOM 676 C CA . SER A 1 87 ? 8.852 -18.672 9.023 1 97.88 87 SER A CA 1
ATOM 677 C C . SER A 1 87 ? 7.797 -19.75 9.211 1 97.88 87 SER A C 1
ATOM 679 O O . SER A 1 87 ? 7.32 -20.344 8.242 1 97.88 87 SER A O 1
ATOM 681 N N . ASP A 1 88 ? 7.398 -20.031 10.523 1 98 88 ASP A N 1
ATOM 682 C CA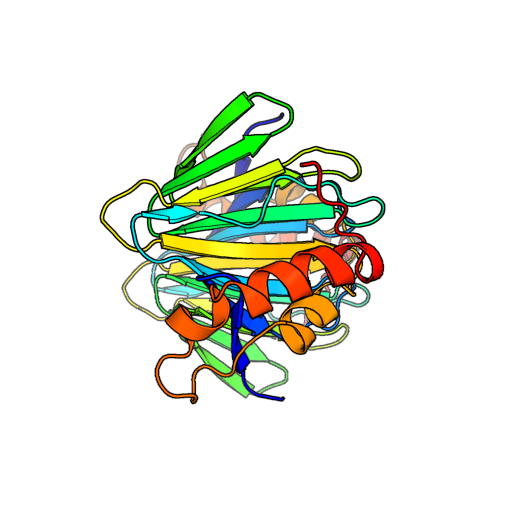 . ASP A 1 88 ? 6.426 -21.062 10.867 1 98 88 ASP A CA 1
ATOM 683 C C . ASP A 1 88 ? 5.031 -20.469 11.047 1 98 88 ASP A C 1
ATOM 685 O O . ASP A 1 88 ? 4.125 -21.141 11.555 1 98 88 ASP A O 1
ATOM 689 N N . LYS A 1 89 ? 4.867 -19.234 10.664 1 98.06 89 LYS A N 1
ATOM 690 C CA . LYS A 1 89 ? 3.586 -18.531 10.742 1 98.06 89 LYS A CA 1
ATOM 691 C C . LYS A 1 89 ? 3.24 -17.859 9.414 1 98.06 89 LYS A C 1
ATOM 693 O O . LYS A 1 89 ? 4.129 -17.516 8.641 1 98.06 89 LYS A O 1
ATOM 698 N N . PRO A 1 90 ? 1.983 -17.734 9.141 1 98.12 90 PRO A N 1
ATOM 699 C CA . PRO A 1 90 ? 1.619 -16.969 7.949 1 98.12 90 PRO A CA 1
ATOM 700 C C . PRO A 1 90 ? 2.078 -15.516 8.023 1 98.12 90 PRO A C 1
ATOM 702 O O . PRO A 1 90 ? 2.285 -14.984 9.117 1 98.12 90 PRO A O 1
ATOM 705 N N . CYS A 1 91 ? 2.307 -14.914 6.914 1 97.69 91 CYS A N 1
ATOM 706 C CA . CYS A 1 91 ? 2.617 -13.492 6.844 1 97.69 91 CYS A CA 1
ATOM 707 C C . CYS A 1 91 ? 1.696 -12.781 5.859 1 97.69 91 CYS A C 1
ATOM 709 O O . CYS A 1 91 ? 0.914 -13.422 5.16 1 97.69 91 CYS A O 1
ATOM 711 N N . LYS A 1 92 ? 1.665 -11.484 5.961 1 96.69 92 LYS A N 1
ATOM 712 C CA . LYS A 1 92 ? 0.809 -10.648 5.121 1 96.69 92 LYS A CA 1
ATOM 713 C C . LYS A 1 92 ? 1.6 -9.508 4.496 1 96.69 92 LYS A C 1
ATOM 715 O O . LYS A 1 92 ? 2.363 -8.828 5.18 1 96.69 92 LYS A O 1
ATOM 720 N N . LEU A 1 93 ? 1.402 -9.336 3.152 1 97.06 93 LEU A N 1
ATOM 721 C CA . LEU A 1 93 ? 2.088 -8.297 2.391 1 97.06 93 LEU A CA 1
ATOM 722 C C . LEU A 1 93 ? 1.088 -7.441 1.622 1 97.06 93 LEU A C 1
ATOM 724 O O . LEU A 1 93 ? 0.033 -7.93 1.209 1 97.06 93 LEU A O 1
ATOM 728 N N . ILE A 1 94 ? 1.463 -6.234 1.46 1 96.69 94 ILE A N 1
ATOM 729 C CA . ILE A 1 94 ? 0.848 -5.395 0.436 1 96.69 94 ILE A CA 1
ATOM 730 C C . ILE A 1 94 ? 1.743 -5.352 -0.8 1 96.69 94 ILE A C 1
ATOM 732 O O . ILE A 1 94 ? 2.965 -5.219 -0.686 1 96.69 94 ILE A O 1
ATOM 736 N N . ASN A 1 95 ? 1.191 -5.531 -1.918 1 98.12 95 ASN A N 1
ATOM 737 C CA . ASN A 1 95 ? 1.899 -5.535 -3.193 1 98.12 95 ASN A CA 1
ATOM 738 C C . ASN A 1 95 ? 1.354 -4.473 -4.141 1 98.12 95 ASN A C 1
ATOM 740 O O . ASN A 1 95 ? 0.139 -4.348 -4.305 1 98.12 95 ASN A O 1
ATOM 744 N N . ILE A 1 96 ? 2.254 -3.684 -4.668 1 98.56 96 ILE A N 1
ATOM 745 C CA . ILE A 1 96 ? 1.878 -2.609 -5.582 1 98.56 96 ILE A CA 1
ATOM 746 C C . ILE A 1 96 ? 2.658 -2.744 -6.887 1 98.56 96 ILE A C 1
ATOM 748 O O . ILE A 1 96 ? 3.889 -2.842 -6.875 1 98.56 96 ILE A O 1
ATOM 752 N N . HIS A 1 97 ? 1.995 -2.812 -7.996 1 98.81 97 HIS A N 1
ATOM 753 C CA . HIS A 1 97 ? 2.604 -2.699 -9.312 1 98.81 97 HIS A CA 1
ATOM 754 C C . HIS A 1 97 ? 2.236 -1.377 -9.977 1 98.81 97 HIS A C 1
ATOM 756 O O . HIS A 1 97 ? 1.068 -0.982 -9.984 1 98.81 97 HIS A O 1
ATOM 762 N N . SER A 1 98 ? 3.16 -0.732 -10.508 1 98.69 98 SER A N 1
ATOM 763 C CA . SER A 1 98 ? 2.963 0.495 -11.266 1 98.69 98 SER A CA 1
ATOM 764 C C . SER A 1 98 ? 3.785 0.485 -12.555 1 98.69 98 SER A C 1
ATOM 766 O O . SER A 1 98 ? 4.98 0.175 -12.531 1 98.69 98 SER A O 1
ATOM 768 N N . PRO A 1 99 ? 3.234 0.808 -13.727 1 98.25 99 PRO A N 1
ATOM 769 C CA . PRO A 1 99 ? 1.847 1.205 -13.977 1 98.25 99 PRO A CA 1
ATOM 770 C C . PRO A 1 99 ? 0.861 0.053 -13.789 1 98.25 99 PRO A C 1
ATOM 772 O O . PRO A 1 99 ? 1.26 -1.049 -13.406 1 98.25 99 PRO A O 1
ATOM 775 N N . LYS A 1 100 ? -0.4 0.393 -13.82 1 97.25 100 LYS A N 1
ATOM 776 C CA . LYS A 1 100 ? -1.489 -0.572 -13.703 1 97.25 100 LYS A CA 1
ATOM 777 C C . LYS A 1 100 ? -1.432 -1.604 -14.828 1 97.25 100 LYS A C 1
ATOM 779 O O . LYS A 1 100 ? -1.115 -1.268 -15.969 1 97.25 100 LYS A O 1
ATOM 784 N N . GLY A 1 101 ? -1.766 -2.891 -14.477 1 97.44 101 GLY A N 1
ATOM 785 C CA . GLY A 1 101 ? -1.854 -3.893 -15.531 1 97.44 101 GLY A CA 1
ATOM 786 C C . GLY A 1 101 ? -1.551 -5.297 -15.039 1 97.44 101 GLY A C 1
ATOM 787 O O . GLY A 1 101 ? -2.059 -6.273 -15.594 1 97.44 101 GLY A O 1
ATOM 788 N N . PHE A 1 102 ? -0.756 -5.488 -13.977 1 98.06 102 PHE A N 1
ATOM 789 C CA . PHE A 1 102 ? -0.304 -6.805 -13.539 1 98.06 102 PHE A CA 1
ATOM 790 C C . PHE A 1 102 ? -1.453 -7.594 -12.93 1 98.06 102 PHE A C 1
ATOM 792 O O . PHE A 1 102 ? -1.386 -8.82 -12.828 1 98.06 102 PHE A O 1
ATOM 799 N N . ARG A 1 103 ? -2.445 -6.93 -12.445 1 96.5 103 ARG A N 1
ATOM 800 C CA . ARG A 1 103 ? -3.611 -7.59 -11.867 1 96.5 103 ARG A CA 1
ATOM 801 C C . ARG A 1 103 ? -4.148 -8.664 -12.805 1 96.5 103 ARG A C 1
ATOM 803 O O . ARG A 1 103 ? -4.672 -9.688 -12.344 1 96.5 103 ARG A O 1
ATOM 810 N N . GLY A 1 104 ? -4.004 -8.422 -14.078 1 96.06 104 GLY A N 1
ATOM 811 C CA . GLY A 1 104 ? -4.438 -9.406 -15.055 1 96.06 104 GLY A CA 1
ATOM 812 C C . GLY A 1 104 ? -3.795 -10.766 -14.859 1 96.06 104 GLY A C 1
ATOM 813 O O . GLY A 1 104 ? -4.426 -11.797 -15.094 1 96.06 104 GLY A O 1
ATOM 814 N N . PHE A 1 105 ? -2.553 -10.875 -14.438 1 97.44 105 PHE A N 1
ATOM 815 C CA . PHE A 1 105 ? -1.858 -12.125 -14.156 1 97.44 105 PHE A CA 1
ATOM 816 C C . PHE A 1 105 ? -2.553 -12.891 -13.039 1 97.44 105 PHE A C 1
ATOM 818 O O . PHE A 1 105 ? -2.807 -14.086 -13.164 1 97.44 105 PHE A O 1
ATOM 825 N N . PHE A 1 106 ? -2.879 -12.172 -11.922 1 97 106 PHE A N 1
ATOM 826 C CA . PHE A 1 106 ? -3.555 -12.797 -10.797 1 97 106 PHE A CA 1
ATOM 827 C C . PHE A 1 106 ? -4.918 -13.336 -11.211 1 97 106 PHE A C 1
ATOM 829 O O . PHE A 1 106 ? -5.316 -14.422 -10.789 1 97 106 PHE A O 1
ATOM 836 N N . GLU A 1 107 ? -5.605 -12.539 -12.023 1 95.12 107 GLU A N 1
ATOM 837 C CA . GLU A 1 107 ? -6.945 -12.93 -12.453 1 95.12 107 GLU A CA 1
ATOM 838 C C . GLU A 1 107 ? -6.902 -14.172 -13.336 1 95.12 107 GLU A C 1
ATOM 840 O O . GLU A 1 107 ? -7.738 -15.07 -13.195 1 95.12 107 GLU A O 1
ATOM 845 N N . GLU A 1 108 ? -5.93 -14.219 -14.18 1 95.56 108 GLU A N 1
ATOM 846 C CA . GLU A 1 108 ? -5.84 -15.328 -15.125 1 95.56 108 GLU A CA 1
ATOM 847 C C . GLU A 1 108 ? -5.336 -16.594 -14.445 1 95.56 108 GLU A C 1
ATOM 849 O O . GLU A 1 108 ? -5.836 -17.688 -14.719 1 95.56 108 GLU A O 1
ATOM 854 N N . MET A 1 109 ? -4.344 -16.438 -13.586 1 96.44 109 MET A N 1
ATOM 855 C CA . MET A 1 109 ? -3.678 -17.609 -13.023 1 96.44 109 MET A CA 1
ATOM 856 C C . MET A 1 109 ? -4.344 -18.031 -11.727 1 96.44 109 MET A C 1
ATOM 858 O O . MET A 1 109 ? -4.082 -19.125 -11.219 1 96.44 109 MET A O 1
ATOM 862 N N . GLY A 1 110 ? -5.168 -17.156 -11.156 1 96.94 110 GLY A N 1
ATOM 863 C CA . GLY A 1 110 ? -5.695 -17.391 -9.82 1 96.94 110 GLY A CA 1
ATOM 864 C C . GLY A 1 110 ? -6.812 -18.422 -9.797 1 96.94 110 GLY A C 1
ATOM 865 O O . GLY A 1 110 ? -7.621 -18.5 -10.727 1 96.94 110 GLY A O 1
ATOM 866 N N . ILE A 1 111 ? -6.832 -19.188 -8.758 1 96.69 111 ILE A N 1
ATOM 867 C CA . ILE A 1 111 ? -7.922 -20.109 -8.438 1 96.69 111 ILE A CA 1
ATOM 868 C C . ILE A 1 111 ? -8.789 -19.5 -7.336 1 96.69 111 ILE A C 1
ATOM 870 O O . ILE A 1 111 ? -8.289 -19.109 -6.277 1 96.69 111 ILE A O 1
ATOM 874 N N . SER A 1 112 ? -10.094 -19.438 -7.648 1 94.81 112 SER A N 1
ATOM 875 C CA . SER A 1 112 ? -11 -18.828 -6.688 1 94.81 112 SER A CA 1
ATOM 876 C C . SER A 1 112 ? -10.875 -19.469 -5.312 1 94.81 112 SER A C 1
ATOM 878 O O . SER A 1 112 ? -10.766 -20.688 -5.203 1 94.81 112 SER A O 1
ATOM 880 N N . GLU A 1 113 ? -10.883 -18.641 -4.309 1 92.12 113 GLU A N 1
ATOM 881 C CA . GLU A 1 113 ? -10.781 -19.156 -2.947 1 92.12 113 GLU A CA 1
ATOM 882 C C . GLU A 1 113 ? -11.977 -20.047 -2.604 1 92.12 113 GLU A C 1
ATOM 884 O O . GLU A 1 113 ? -11.93 -20.797 -1.637 1 92.12 113 GLU A O 1
ATOM 889 N N . GLU A 1 114 ? -13.023 -19.891 -3.355 1 92.06 114 GLU A N 1
ATOM 890 C CA . GLU A 1 114 ? -14.242 -20.656 -3.102 1 92.06 114 GLU A CA 1
ATOM 891 C C . GLU A 1 114 ? -14.094 -22.109 -3.561 1 92.06 114 GLU A C 1
ATOM 893 O O . GLU A 1 114 ? -14.898 -22.969 -3.203 1 92.06 114 GLU A O 1
ATOM 898 N N . GLU A 1 115 ? -13.078 -22.391 -4.324 1 93.81 115 GLU A N 1
ATOM 899 C CA . GLU A 1 115 ? -12.844 -23.75 -4.805 1 93.81 115 GLU A CA 1
ATOM 900 C C . GLU A 1 115 ? -12.242 -24.625 -3.713 1 93.81 115 GLU A C 1
ATOM 902 O O . GLU A 1 115 ? -11.375 -24.172 -2.957 1 93.81 115 GLU A O 1
ATOM 907 N N . THR A 1 116 ? -12.734 -25.844 -3.713 1 94.88 116 THR A N 1
ATOM 908 C CA . THR A 1 116 ? -12.156 -26.812 -2.791 1 94.88 116 THR A CA 1
ATOM 909 C C . THR A 1 116 ? -10.672 -27.031 -3.088 1 94.88 116 THR A C 1
ATOM 911 O O . THR A 1 116 ? -10.273 -27.141 -4.25 1 94.88 116 THR A O 1
ATOM 914 N N . ASP A 1 117 ? -9.836 -27.031 -2.07 1 96.31 117 ASP A N 1
ATOM 915 C CA . ASP A 1 117 ? -8.406 -27.297 -2.143 1 96.31 117 ASP A CA 1
ATOM 916 C C . ASP A 1 117 ? -7.707 -26.266 -3.035 1 96.31 117 ASP A C 1
ATOM 918 O O . ASP A 1 117 ? -6.773 -26.609 -3.766 1 96.31 117 ASP A O 1
ATOM 922 N N . ALA A 1 118 ? -8.266 -25.062 -3.096 1 96.31 118 ALA A N 1
ATOM 923 C CA . ALA A 1 118 ? -7.789 -24.016 -3.984 1 96.31 118 ALA A CA 1
ATOM 924 C C . ALA A 1 118 ? -6.285 -23.797 -3.83 1 96.31 118 ALA A C 1
ATOM 926 O O . ALA A 1 118 ? -5.566 -23.656 -4.82 1 96.31 118 ALA A O 1
ATOM 927 N N . GLN A 1 119 ? -5.812 -23.734 -2.639 1 96.12 119 GLN A N 1
ATOM 928 C CA . GLN A 1 119 ? -4.387 -23.516 -2.41 1 96.12 119 GLN A CA 1
ATOM 929 C C . GLN A 1 119 ? -3.551 -24.609 -3.064 1 96.12 119 GLN A C 1
ATOM 931 O O . GLN A 1 119 ? -2.58 -24.312 -3.768 1 96.12 119 GLN A O 1
ATOM 936 N N . MET A 1 120 ? -3.914 -25.844 -2.809 1 96.56 120 MET A N 1
ATOM 937 C CA . MET A 1 120 ? -3.16 -26.969 -3.354 1 96.56 120 MET A CA 1
ATOM 938 C C . MET A 1 120 ? -3.23 -26.984 -4.875 1 96.56 120 MET A C 1
ATOM 940 O O . MET A 1 120 ? -2.236 -27.281 -5.543 1 96.56 120 MET A O 1
ATOM 944 N N . LYS A 1 121 ? -4.383 -26.656 -5.414 1 96.69 121 LYS A N 1
ATOM 945 C CA . LYS A 1 121 ? -4.543 -26.594 -6.863 1 96.69 121 LYS A CA 1
ATOM 946 C C . LYS A 1 121 ? -3.641 -25.531 -7.473 1 96.69 121 LYS A C 1
ATOM 948 O O . LYS A 1 121 ? -3.135 -25.688 -8.586 1 96.69 121 LYS A O 1
ATOM 953 N N . SER A 1 122 ? -3.408 -24.453 -6.758 1 97.12 122 SER A N 1
ATOM 954 C CA . SER A 1 122 ? -2.635 -23.328 -7.273 1 97.12 122 SER A CA 1
ATOM 955 C C . SER A 1 122 ? -1.155 -23.672 -7.383 1 97.12 122 SER A C 1
ATOM 957 O O . SER A 1 122 ? -0.396 -22.969 -8.055 1 97.12 122 SER A O 1
ATOM 959 N N . VAL A 1 123 ? -0.746 -24.75 -6.742 1 96.12 123 VAL A N 1
ATOM 960 C CA . VAL A 1 123 ? 0.665 -25.125 -6.781 1 96.12 123 VAL A CA 1
ATOM 961 C C . VAL A 1 123 ? 0.83 -26.453 -7.516 1 96.12 123 VAL A C 1
ATOM 963 O O . VAL A 1 123 ? 1.912 -27.047 -7.504 1 96.12 123 VAL A O 1
ATOM 966 N N . ALA A 1 124 ? -0.213 -26.953 -8.078 1 96.56 124 ALA A N 1
ATOM 967 C CA . ALA A 1 124 ? -0.12 -28.188 -8.844 1 96.56 124 ALA A CA 1
ATOM 968 C C . ALA A 1 124 ? 0.843 -28.047 -10.016 1 96.56 124 ALA A C 1
ATOM 970 O O . ALA A 1 124 ? 0.988 -26.953 -10.57 1 96.56 124 ALA A O 1
ATOM 971 N N . PRO A 1 125 ? 1.483 -29.141 -10.359 1 95.62 125 PRO A N 1
ATOM 972 C CA . PRO A 1 125 ? 2.465 -29.078 -11.445 1 95.62 125 PRO A CA 1
ATOM 973 C C . PRO A 1 125 ? 1.897 -28.453 -12.719 1 95.62 125 PRO A C 1
ATOM 975 O O . PRO A 1 125 ? 2.58 -27.672 -13.391 1 95.62 125 PRO A O 1
ATOM 978 N N . GLU A 1 126 ? 0.704 -28.797 -13.055 1 95.62 126 GLU A N 1
ATOM 979 C CA . GLU A 1 126 ? 0.094 -28.25 -14.258 1 95.62 126 GLU A CA 1
ATOM 980 C C . GLU A 1 126 ? -0.076 -26.734 -14.156 1 95.62 126 GLU A C 1
ATOM 982 O O . GLU A 1 126 ? 0.054 -26.031 -15.156 1 95.62 126 GLU A O 1
ATOM 987 N N . MET A 1 127 ? -0.41 -26.266 -12.977 1 95.06 127 MET A N 1
ATOM 988 C CA . MET A 1 127 ? -0.583 -24.844 -12.766 1 95.06 127 MET A CA 1
ATOM 989 C C . MET A 1 127 ? 0.758 -24.109 -12.812 1 95.06 127 MET A C 1
ATOM 991 O O . MET A 1 127 ? 0.867 -23.031 -13.391 1 95.06 127 MET A O 1
ATOM 995 N N . VAL A 1 128 ? 1.727 -24.719 -12.234 1 92.12 128 VAL A N 1
ATOM 996 C CA . VAL A 1 128 ? 3.064 -24.141 -12.25 1 92.12 128 VAL A CA 1
ATOM 997 C C . VAL A 1 128 ? 3.561 -24.016 -13.688 1 92.12 128 VAL A C 1
ATOM 999 O O . VAL A 1 128 ? 4.129 -22.984 -14.07 1 92.12 128 VAL A O 1
ATOM 1002 N N . GLN A 1 129 ? 3.328 -25.031 -14.438 1 94.38 129 GLN A N 1
ATOM 1003 C CA . GLN A 1 129 ? 3.709 -25 -15.844 1 94.38 129 GLN A CA 1
ATOM 1004 C C . GLN A 1 129 ? 2.959 -23.906 -16.594 1 94.38 129 GLN A C 1
ATOM 1006 O O . GLN A 1 129 ? 3.543 -23.203 -17.422 1 94.38 129 GLN A O 1
ATOM 1011 N N . LYS A 1 130 ? 1.685 -23.844 -16.297 1 95.62 130 LYS A N 1
ATOM 1012 C CA . LYS A 1 130 ? 0.882 -22.781 -16.922 1 95.62 130 LYS A CA 1
ATOM 1013 C C . LYS A 1 130 ? 1.431 -21.406 -16.578 1 95.62 130 LYS A C 1
ATOM 1015 O O . LYS A 1 130 ? 1.47 -20.516 -17.422 1 95.62 130 LYS A O 1
ATOM 1020 N N . VAL A 1 131 ? 1.834 -21.188 -15.367 1 95.12 131 VAL A N 1
ATOM 1021 C CA . VAL A 1 131 ? 2.404 -19.922 -14.906 1 95.12 131 VAL A CA 1
ATOM 1022 C C . VAL A 1 131 ? 3.689 -19.625 -15.68 1 95.12 131 VAL A C 1
ATOM 1024 O O . VAL A 1 131 ? 3.854 -18.531 -16.234 1 95.12 131 VAL A O 1
ATOM 1027 N N . ILE A 1 132 ? 4.543 -20.578 -15.781 1 94.19 132 ILE A N 1
ATOM 1028 C CA . ILE A 1 132 ? 5.824 -20.422 -16.453 1 94.19 132 ILE A CA 1
ATOM 1029 C C . ILE A 1 132 ? 5.59 -20.031 -17.922 1 94.19 132 ILE A C 1
ATOM 1031 O O . ILE A 1 132 ? 6.254 -19.141 -18.453 1 94.19 132 ILE A O 1
ATOM 1035 N N . GLN A 1 133 ? 4.574 -20.562 -18.516 1 94.62 133 GLN A N 1
ATOM 1036 C CA . GLN A 1 133 ? 4.301 -20.375 -19.938 1 94.62 133 GLN A CA 1
ATOM 1037 C C . GLN A 1 133 ? 3.631 -19.031 -20.188 1 94.62 133 GLN A C 1
ATOM 1039 O O . GLN A 1 133 ? 3.797 -18.438 -21.266 1 94.62 133 GLN A O 1
ATOM 1044 N N . SER A 1 134 ? 2.951 -18.531 -19.172 1 95.94 134 SER A N 1
ATOM 1045 C CA . SER A 1 134 ? 2.109 -17.359 -19.406 1 95.94 134 SER A CA 1
ATOM 1046 C C . SER A 1 134 ? 2.736 -16.109 -18.812 1 95.94 134 SER A C 1
ATOM 1048 O O . SER A 1 134 ? 2.355 -14.992 -19.156 1 95.94 134 SER A O 1
ATOM 1050 N N . ALA A 1 135 ? 3.689 -16.25 -17.953 1 97.12 135 ALA A N 1
ATOM 1051 C CA . ALA A 1 135 ? 4.207 -15.156 -17.109 1 97.12 135 ALA A CA 1
ATOM 1052 C C . ALA A 1 135 ? 4.754 -14.023 -17.969 1 97.12 135 ALA A C 1
ATOM 1054 O O . ALA A 1 135 ? 4.523 -12.852 -17.688 1 97.12 135 ALA A O 1
ATOM 1055 N N . ALA A 1 136 ? 5.391 -14.344 -19.078 1 97 136 ALA A N 1
ATOM 1056 C CA . ALA A 1 136 ? 6.043 -13.336 -19.906 1 97 136 ALA A CA 1
ATOM 1057 C C . ALA A 1 136 ? 5.016 -12.398 -20.531 1 97 136 ALA A C 1
ATOM 1059 O O . ALA A 1 136 ? 5.297 -11.211 -20.75 1 97 136 ALA A O 1
ATOM 1060 N N . SER A 1 137 ? 3.789 -12.914 -20.844 1 97.62 137 SER A N 1
ATOM 1061 C CA . SER A 1 137 ? 2.736 -12.094 -21.438 1 97.62 137 SER A CA 1
ATOM 1062 C C . SER A 1 137 ? 2.275 -11.008 -20.469 1 97.62 137 SER A C 1
ATOM 1064 O O . SER A 1 137 ? 1.647 -10.031 -20.875 1 97.62 137 SER A O 1
ATOM 1066 N N . PHE A 1 138 ? 2.674 -11.117 -19.188 1 97.75 138 PHE A N 1
ATOM 1067 C CA . PHE A 1 138 ? 2.334 -10.117 -18.188 1 97.75 138 PHE A CA 1
ATOM 1068 C C . PHE A 1 138 ? 3.584 -9.398 -17.688 1 97.75 138 PHE A C 1
ATOM 1070 O O . PHE A 1 138 ? 3.604 -8.859 -16.578 1 97.75 138 PHE A O 1
ATOM 1077 N N . ASP A 1 139 ? 4.629 -9.516 -18.484 1 98.38 139 ASP A N 1
ATOM 1078 C CA . ASP A 1 139 ? 5.895 -8.844 -18.203 1 98.38 139 ASP A CA 1
ATOM 1079 C C . ASP A 1 139 ? 6.586 -9.453 -17 1 98.38 139 ASP A C 1
ATOM 1081 O O . ASP A 1 139 ? 7.254 -8.75 -16.234 1 98.38 139 ASP A O 1
ATOM 1085 N N . MET A 1 140 ? 6.277 -10.617 -16.641 1 98.31 140 MET A N 1
ATOM 1086 C CA . MET A 1 140 ? 7.004 -11.391 -15.641 1 98.31 140 MET A CA 1
ATOM 1087 C C . MET A 1 140 ? 7.941 -12.398 -16.297 1 98.31 140 MET A C 1
ATOM 1089 O O . MET A 1 140 ? 7.496 -13.43 -16.797 1 98.31 140 MET A O 1
ATOM 1093 N N . HIS A 1 141 ? 9.18 -12.047 -16.344 1 98.31 141 HIS A N 1
ATOM 1094 C CA . HIS A 1 141 ? 10.164 -12.852 -17.062 1 98.31 141 HIS A CA 1
ATOM 1095 C C . HIS A 1 141 ? 10.953 -13.734 -16.094 1 98.31 141 HIS A C 1
ATOM 1097 O O . HIS A 1 141 ? 11.867 -13.266 -15.422 1 98.31 141 HIS A O 1
ATOM 1103 N N . ILE A 1 142 ? 10.648 -14.969 -16.094 1 96.94 142 ILE A N 1
ATOM 1104 C CA . ILE A 1 142 ? 11.203 -15.969 -15.188 1 96.94 142 ILE A CA 1
ATOM 1105 C C . ILE A 1 142 ? 12.633 -16.297 -15.594 1 96.94 142 ILE A C 1
ATOM 1107 O O . ILE A 1 142 ? 12.93 -16.453 -16.781 1 96.94 142 ILE A O 1
ATOM 1111 N N . LYS A 1 143 ? 13.469 -16.312 -14.578 1 89.94 143 LYS A N 1
ATOM 1112 C CA . LYS A 1 143 ? 14.859 -16.703 -14.812 1 89.94 143 LYS A CA 1
ATOM 1113 C C . LYS A 1 143 ? 15.164 -18.062 -14.172 1 89.94 143 LYS A C 1
ATOM 1115 O O . LYS A 1 143 ? 15.07 -18.203 -12.953 1 89.94 143 LYS A O 1
ATOM 1120 N N . MET A 1 144 ? 15.023 -19.062 -14.789 1 74.06 144 MET A N 1
ATOM 1121 C CA . MET A 1 144 ? 15.297 -20.422 -14.32 1 74.06 144 MET A CA 1
ATOM 1122 C C . MET A 1 144 ? 16.797 -20.703 -14.32 1 74.06 144 MET A C 1
ATOM 1124 O O . MET A 1 144 ? 17.547 -20.109 -15.094 1 74.06 144 MET A O 1
ATOM 1128 N N . MET B 1 1 ? 20.031 3.744 -0.105 1 31.83 1 MET B N 1
ATOM 1129 C CA . MET B 1 1 ? 18.578 3.754 -0.105 1 31.83 1 MET B CA 1
ATOM 1130 C C . MET B 1 1 ? 18.031 4.605 1.039 1 31.83 1 MET B C 1
ATOM 1132 O O . MET B 1 1 ? 18.422 4.426 2.193 1 31.83 1 MET B O 1
ATOM 1136 N N . LYS B 1 2 ? 17.828 5.785 0.964 1 44.28 2 LYS B N 1
ATOM 1137 C CA . LYS B 1 2 ? 17.547 6.672 2.086 1 44.28 2 LYS B CA 1
ATOM 1138 C C . LYS B 1 2 ? 16.406 6.129 2.945 1 44.28 2 LYS B C 1
ATOM 1140 O O . LYS B 1 2 ? 15.461 5.535 2.428 1 44.28 2 LYS B O 1
ATOM 1145 N N . ASN B 1 3 ? 16.609 5.922 4.32 1 53 3 ASN B N 1
ATOM 1146 C CA . ASN B 1 3 ? 15.773 5.52 5.449 1 53 3 ASN B CA 1
ATOM 1147 C C . ASN B 1 3 ? 14.422 6.219 5.422 1 53 3 ASN B C 1
ATOM 1149 O O . ASN B 1 3 ? 14.297 7.324 4.891 1 53 3 ASN B O 1
ATOM 1153 N N . ALA B 1 4 ? 13.359 5.426 5.645 1 62.69 4 ALA B N 1
ATOM 1154 C CA . ALA B 1 4 ? 12.055 5.938 6.055 1 62.69 4 ALA B CA 1
ATOM 1155 C C . ALA B 1 4 ? 12.203 7.062 7.078 1 62.69 4 ALA B C 1
ATOM 1157 O O . ALA B 1 4 ? 13.039 6.98 7.98 1 62.69 4 ALA B O 1
ATOM 1158 N N . TYR B 1 5 ? 11.82 8.297 6.641 1 80.62 5 TYR B N 1
ATOM 1159 C CA . TYR B 1 5 ? 11.812 9.406 7.586 1 80.62 5 TYR B CA 1
ATOM 1160 C C . TYR B 1 5 ? 10.414 9.641 8.141 1 80.62 5 TYR B C 1
ATOM 1162 O O . TYR B 1 5 ? 9.445 9.703 7.383 1 80.62 5 TYR B O 1
ATOM 1170 N N . ALA B 1 6 ? 10.336 9.586 9.414 1 93.31 6 ALA B N 1
ATOM 1171 C CA . ALA B 1 6 ? 9.055 9.828 10.07 1 93.31 6 ALA B CA 1
ATOM 1172 C C . ALA B 1 6 ? 8.914 11.281 10.5 1 93.31 6 ALA B C 1
ATOM 1174 O O . ALA B 1 6 ? 9.867 11.891 10.984 1 93.31 6 ALA B O 1
ATOM 1175 N N . LYS B 1 7 ? 7.805 11.875 10.141 1 96.94 7 LYS B N 1
ATOM 1176 C CA . LYS B 1 7 ? 7.449 13.234 10.562 1 96.94 7 LYS B CA 1
ATOM 1177 C C . LYS B 1 7 ? 6.031 13.273 11.125 1 96.94 7 LYS B C 1
ATOM 1179 O O . LYS B 1 7 ? 5.184 12.461 10.766 1 96.94 7 LYS B O 1
ATOM 1184 N N . TRP B 1 8 ? 5.816 14.164 12.039 1 97.88 8 TRP B N 1
ATOM 1185 C CA . TRP B 1 8 ? 4.461 14.43 12.523 1 97.88 8 TRP B CA 1
ATOM 1186 C C . TRP B 1 8 ? 3.791 15.508 11.68 1 97.88 8 TRP B C 1
ATOM 1188 O O . TRP B 1 8 ? 4.34 16.609 11.508 1 97.88 8 TRP B O 1
ATOM 1198 N N . VAL B 1 9 ? 2.664 15.211 11.102 1 97.38 9 VAL B N 1
ATOM 1199 C CA . VAL B 1 9 ? 1.879 16.125 10.273 1 97.38 9 VAL B CA 1
ATOM 1200 C C . VAL B 1 9 ? 0.441 16.172 10.789 1 97.38 9 VAL B C 1
ATOM 1202 O O . VAL B 1 9 ? -0.297 15.195 10.68 1 97.38 9 VAL B O 1
ATOM 1205 N N . VAL B 1 10 ? 0.014 17.219 11.359 1 95.62 10 VAL B N 1
ATOM 1206 C CA . VAL B 1 10 ? -1.328 17.484 11.875 1 95.62 10 VAL B CA 1
ATOM 1207 C C . VAL B 1 10 ? -1.758 16.328 12.789 1 95.62 10 VAL B C 1
ATOM 1209 O O . VAL B 1 10 ? -2.826 15.742 12.594 1 95.62 10 VAL B O 1
ATOM 1212 N N . GLY B 1 11 ? -0.915 15.906 13.617 1 97.19 11 GLY B N 1
ATOM 1213 C CA . GLY B 1 11 ? -1.234 14.953 14.672 1 97.19 11 GLY B CA 1
ATOM 1214 C C . GLY B 1 11 ? -0.989 13.508 14.273 1 97.19 11 GLY B C 1
ATOM 1215 O O . GLY B 1 11 ? -1.198 12.594 15.07 1 97.19 11 GLY B O 1
ATOM 1216 N N . HIS B 1 12 ? -0.571 13.305 13.078 1 98.06 12 HIS B N 1
ATOM 1217 C CA . HIS B 1 12 ? -0.317 11.961 12.57 1 98.06 12 HIS B CA 1
ATOM 1218 C C . HIS B 1 12 ? 1.169 11.742 12.312 1 98.06 12 HIS B C 1
ATOM 1220 O O . HIS B 1 12 ? 1.851 12.633 11.797 1 98.06 12 HIS B O 1
ATOM 1226 N N . LYS B 1 13 ? 1.697 10.578 12.75 1 97.5 13 LYS B N 1
ATOM 1227 C CA . LYS B 1 13 ? 3.064 10.211 12.391 1 97.5 13 LYS B CA 1
ATOM 1228 C C . LYS B 1 13 ? 3.119 9.578 11 1 97.5 13 LYS B C 1
ATOM 1230 O O . LYS B 1 13 ? 2.545 8.516 10.773 1 97.5 13 LYS B O 1
ATOM 1235 N N . ILE B 1 14 ? 3.779 10.242 10.094 1 97.38 14 ILE B N 1
ATOM 1236 C CA . ILE B 1 14 ? 3.822 9.828 8.695 1 97.38 14 ILE B CA 1
ATOM 1237 C C . ILE B 1 14 ? 5.242 9.391 8.328 1 97.38 14 ILE B C 1
ATOM 1239 O O . ILE B 1 14 ? 6.191 10.156 8.492 1 97.38 14 ILE B O 1
ATOM 1243 N N . THR B 1 15 ? 5.43 8.156 7.914 1 96.12 15 THR B N 1
ATOM 1244 C CA . THR B 1 15 ? 6.684 7.637 7.383 1 96.12 15 THR B CA 1
ATOM 1245 C C . THR B 1 15 ? 6.59 7.43 5.875 1 96.12 15 THR B C 1
ATOM 1247 O O . THR B 1 15 ? 5.816 6.594 5.406 1 96.12 15 THR B O 1
ATOM 1250 N N . THR B 1 16 ? 7.359 8.203 5.152 1 96 16 THR B N 1
ATOM 1251 C CA . THR B 1 16 ? 7.324 8.094 3.699 1 96 16 THR B CA 1
ATOM 1252 C C . THR B 1 16 ? 8.398 7.129 3.199 1 96 16 THR B C 1
ATOM 1254 O O . THR B 1 16 ? 9.461 7.016 3.803 1 96 16 THR B O 1
ATOM 1257 N N . HIS B 1 17 ? 8.078 6.453 2.137 1 95 17 HIS B N 1
ATOM 1258 C CA . HIS B 1 17 ? 9.008 5.492 1.545 1 95 17 HIS B CA 1
ATOM 1259 C C . HIS B 1 17 ? 9.328 5.855 0.1 1 95 17 HIS B C 1
ATOM 1261 O O . HIS B 1 17 ? 8.453 6.305 -0.642 1 95 17 HIS B O 1
ATOM 1267 N N . ASP B 1 18 ? 10.562 5.633 -0.261 1 93 18 ASP B N 1
ATOM 1268 C CA . ASP B 1 18 ? 10.961 5.875 -1.645 1 93 18 ASP B CA 1
ATOM 1269 C C . ASP B 1 18 ? 10.359 4.824 -2.58 1 93 18 ASP B C 1
ATOM 1271 O O . ASP B 1 18 ? 10.336 3.639 -2.254 1 93 18 ASP B O 1
ATOM 1275 N N . THR B 1 19 ? 9.797 5.277 -3.627 1 95.69 19 THR B N 1
ATOM 1276 C CA . THR B 1 19 ? 9.289 4.391 -4.672 1 95.69 19 THR B CA 1
ATOM 1277 C C . THR B 1 19 ? 9.82 4.812 -6.039 1 95.69 19 THR B C 1
ATOM 1279 O O . THR B 1 19 ? 10.039 6 -6.285 1 95.69 19 THR B O 1
ATOM 1282 N N . THR B 1 20 ? 10.031 3.883 -6.922 1 96.94 20 THR B N 1
ATOM 1283 C CA . THR B 1 20 ? 10.477 4.191 -8.273 1 96.94 20 THR B CA 1
ATOM 1284 C C . THR B 1 20 ? 9.289 4.324 -9.219 1 96.94 20 THR B C 1
ATOM 1286 O O . THR B 1 20 ? 9.422 4.848 -10.328 1 96.94 20 THR B O 1
ATOM 1289 N N . GLY B 1 21 ? 8.109 3.789 -8.859 1 97.75 21 GLY B N 1
ATOM 1290 C CA . GLY B 1 21 ? 6.887 3.973 -9.625 1 97.75 21 GLY B CA 1
ATOM 1291 C C . GLY B 1 21 ? 6.297 5.363 -9.492 1 97.75 21 GLY B C 1
ATOM 1292 O O . GLY B 1 21 ? 6.77 6.164 -8.68 1 97.75 21 GLY B O 1
ATOM 1293 N N . ASN B 1 22 ? 5.332 5.66 -10.344 1 98.31 22 ASN B N 1
ATOM 1294 C CA . ASN B 1 22 ? 4.707 6.98 -10.336 1 98.31 22 ASN B CA 1
ATOM 1295 C C . ASN B 1 22 ? 3.602 7.066 -9.281 1 98.31 22 ASN B C 1
ATOM 1297 O O . ASN B 1 22 ? 2.436 7.273 -9.617 1 98.31 22 ASN B O 1
ATOM 1301 N N . TYR B 1 23 ? 3.959 6.93 -8.008 1 98.38 23 TYR B N 1
ATOM 1302 C CA . TYR B 1 23 ? 3.092 7.047 -6.84 1 98.38 23 TYR B CA 1
ATOM 1303 C C . TYR B 1 23 ? 3.906 7.32 -5.582 1 98.38 23 TYR B C 1
ATOM 1305 O O . TYR B 1 23 ? 5.09 6.984 -5.512 1 98.38 23 TYR B O 1
ATOM 1313 N N . ASP B 1 24 ? 3.334 7.953 -4.566 1 97.69 24 ASP B N 1
ATOM 1314 C CA . ASP B 1 24 ? 3.906 8.094 -3.232 1 97.69 24 ASP B CA 1
ATOM 1315 C C . ASP B 1 24 ? 3.361 7.023 -2.287 1 97.69 24 ASP B C 1
ATOM 1317 O O . ASP B 1 24 ? 2.203 6.617 -2.402 1 97.69 24 ASP B O 1
ATOM 1321 N N . LEU B 1 25 ? 4.164 6.535 -1.43 1 97.25 25 LEU B N 1
ATOM 1322 C CA . LEU B 1 25 ? 3.809 5.523 -0.44 1 97.25 25 LEU B CA 1
ATOM 1323 C C . LEU B 1 25 ? 4.172 5.988 0.966 1 97.25 25 LEU B C 1
ATOM 1325 O O . LEU B 1 25 ? 5.328 6.328 1.23 1 97.25 25 LEU B O 1
ATOM 1329 N N . ALA B 1 26 ? 3.189 5.992 1.843 1 96.75 26 ALA B N 1
ATOM 1330 C CA . ALA B 1 26 ? 3.428 6.406 3.225 1 96.75 26 ALA B CA 1
ATOM 1331 C C . ALA B 1 26 ? 2.709 5.48 4.203 1 96.75 26 ALA B C 1
ATOM 1333 O O . ALA B 1 26 ? 1.654 4.93 3.883 1 96.75 26 ALA B O 1
ATOM 1334 N N . VAL B 1 27 ? 3.285 5.277 5.324 1 96.19 27 VAL B N 1
ATOM 1335 C CA . VAL B 1 27 ? 2.627 4.684 6.484 1 96.19 27 VAL B CA 1
ATOM 1336 C C . VAL B 1 27 ? 2.184 5.781 7.445 1 96.19 27 VAL B C 1
ATOM 1338 O O . VAL B 1 27 ? 2.979 6.648 7.816 1 96.19 27 VAL B O 1
ATOM 1341 N N . ILE B 1 28 ? 0.932 5.766 7.82 1 97.06 28 ILE B N 1
ATOM 1342 C CA . ILE B 1 28 ? 0.37 6.746 8.742 1 97.06 28 ILE B CA 1
ATOM 1343 C C . ILE B 1 28 ? -0.004 6.07 10.055 1 97.06 28 ILE B C 1
ATOM 1345 O O . ILE B 1 28 ? -0.798 5.125 10.07 1 97.06 28 ILE B O 1
ATOM 1349 N N . GLU B 1 29 ? 0.568 6.484 11.062 1 97.06 29 GLU B N 1
ATOM 1350 C CA . GLU B 1 29 ? 0.159 6.086 12.406 1 97.06 29 GLU B CA 1
ATOM 1351 C C . GLU B 1 29 ? -0.631 7.195 13.094 1 97.06 29 GLU B C 1
ATOM 1353 O O . GLU B 1 29 ? -0.105 8.281 13.328 1 97.06 29 GLU B O 1
ATOM 1358 N N . THR B 1 30 ? -1.836 6.926 13.414 1 98.12 30 THR B N 1
ATOM 1359 C CA . THR B 1 30 ? -2.762 7.902 13.977 1 98.12 30 THR B CA 1
ATOM 1360 C C . THR B 1 30 ? -3.068 7.57 15.438 1 98.12 30 THR B C 1
ATOM 1362 O O . THR B 1 30 ? -3.615 6.508 15.734 1 98.12 30 THR B O 1
ATOM 1365 N N . PRO B 1 31 ? -2.756 8.469 16.375 1 98.19 31 PRO B N 1
ATOM 1366 C CA . PRO B 1 31 ? -3.125 8.227 17.781 1 98.19 31 PRO B CA 1
ATOM 1367 C C . PRO B 1 31 ? -4.637 8.156 17.984 1 98.19 31 PRO B C 1
ATOM 1369 O O . PRO B 1 31 ? -5.402 8.508 17.094 1 98.19 31 PRO B O 1
ATOM 1372 N N . ALA B 1 32 ? -5 7.645 19.172 1 98.25 32 ALA B N 1
ATOM 1373 C CA . ALA B 1 32 ? -6.406 7.59 19.562 1 98.25 32 ALA B CA 1
ATOM 1374 C C . ALA B 1 32 ? -7.039 8.977 19.531 1 98.25 32 ALA B C 1
ATOM 1376 O O . ALA B 1 32 ? -6.422 9.953 19.953 1 98.25 32 ALA B O 1
ATOM 1377 N N . LYS B 1 33 ? -8.242 8.992 18.953 1 97.81 33 LYS B N 1
ATOM 1378 C CA . LYS B 1 33 ? -9.109 10.164 19.031 1 97.81 33 LYS B CA 1
ATOM 1379 C C . LYS B 1 33 ? -8.508 11.344 18.266 1 97.81 33 LYS B C 1
ATOM 1381 O O . LYS B 1 33 ? -8.727 12.5 18.641 1 97.81 33 LYS B O 1
ATOM 1386 N N . VAL B 1 34 ? -7.68 11.148 17.266 1 97.06 34 VAL B N 1
ATOM 1387 C CA . VAL B 1 34 ? -7.078 12.227 16.5 1 97.06 34 VAL B CA 1
ATOM 1388 C C . VAL B 1 34 ? -7.836 12.398 15.18 1 97.06 34 VAL B C 1
ATOM 1390 O O . VAL B 1 34 ? -8.117 11.422 14.484 1 97.06 34 VAL B O 1
ATOM 1393 N N . LYS B 1 35 ? -8.188 13.641 14.922 1 95.19 35 LYS B N 1
ATOM 1394 C CA . LYS B 1 35 ? -8.852 14 13.672 1 95.19 35 LYS B CA 1
ATOM 1395 C C . LYS B 1 35 ? -7.852 14.125 12.531 1 95.19 35 LYS B C 1
ATOM 1397 O O . LYS B 1 35 ? -6.711 14.547 12.742 1 95.19 35 LYS B O 1
ATOM 1402 N N . GLY B 1 36 ? -8.312 13.727 11.32 1 94.56 36 GLY B N 1
ATOM 1403 C CA . GLY B 1 36 ? -7.508 13.945 10.133 1 94.56 36 GLY B CA 1
ATOM 1404 C C . GLY B 1 36 ? -7.488 15.391 9.68 1 94.56 36 GLY B C 1
ATOM 1405 O O . GLY B 1 36 ? -7.867 16.281 10.438 1 94.56 36 GLY B O 1
ATOM 1406 N N . PRO B 1 37 ? -6.914 15.641 8.547 1 93.88 37 PRO B N 1
ATOM 1407 C CA . PRO B 1 37 ? -6.941 17 8 1 93.88 37 PRO B CA 1
ATOM 1408 C C . PRO B 1 37 ? -8.359 17.516 7.781 1 93.88 37 PRO B C 1
ATOM 1410 O O . PRO B 1 37 ? -9.312 16.734 7.777 1 93.88 37 PRO B O 1
ATOM 1413 N N . PRO B 1 38 ? -8.469 18.797 7.652 1 93.62 38 PRO B N 1
ATOM 1414 C CA . PRO B 1 38 ? -9.797 19.297 7.254 1 93.62 38 PRO B CA 1
ATOM 1415 C C . PRO B 1 38 ? -10.305 18.641 5.973 1 93.62 38 PRO B C 1
ATOM 1417 O O . PRO B 1 38 ? -9.508 18.203 5.141 1 93.62 38 PRO B O 1
ATOM 1420 N N . PRO B 1 39 ? -11.656 18.516 5.824 1 96.56 39 PRO B N 1
ATOM 1421 C CA . PRO B 1 39 ? -12.188 18 4.562 1 96.56 39 PRO B CA 1
ATOM 1422 C C . PRO B 1 39 ? -11.609 18.703 3.34 1 96.56 39 PRO B C 1
ATOM 1424 O O . PRO B 1 39 ? -11.43 19.922 3.352 1 96.56 39 PRO B O 1
ATOM 1427 N N . HIS B 1 40 ? -11.242 17.922 2.314 1 98.38 40 HIS B N 1
ATOM 1428 C CA . HIS B 1 40 ? -10.531 18.484 1.165 1 98.38 40 HIS B CA 1
ATOM 1429 C C . HIS B 1 40 ? -10.75 17.625 -0.082 1 98.38 40 HIS B C 1
ATOM 1431 O O . HIS B 1 40 ? -11.32 16.547 -0.001 1 98.38 40 HIS B O 1
ATOM 1437 N N . THR B 1 41 ? -10.414 18.141 -1.204 1 98.56 41 THR B N 1
ATOM 1438 C CA . THR B 1 41 ? -10.375 17.422 -2.48 1 98.56 41 THR B CA 1
ATOM 1439 C C . THR B 1 41 ? -8.984 17.531 -3.107 1 98.56 41 THR B C 1
ATOM 1441 O O . THR B 1 41 ? -8.195 18.406 -2.738 1 98.56 41 THR B O 1
ATOM 1444 N N . HIS B 1 42 ? -8.625 16.578 -3.881 1 98.69 42 HIS B N 1
ATOM 1445 C CA . HIS B 1 42 ? -7.527 16.672 -4.832 1 98.69 42 HIS B CA 1
ATOM 1446 C C . HIS B 1 42 ? -8.047 16.812 -6.262 1 98.69 42 HIS B C 1
ATOM 1448 O O . HIS B 1 42 ? -9.078 16.25 -6.609 1 98.69 42 HIS B O 1
ATOM 1454 N N . GLN B 1 43 ? -7.301 17.547 -7.062 1 98.25 43 GLN B N 1
ATOM 1455 C CA . GLN B 1 43 ? -7.703 17.703 -8.453 1 98.25 43 GLN B CA 1
ATOM 1456 C C . GLN B 1 43 ? -7.039 16.641 -9.336 1 98.25 43 GLN B C 1
ATOM 1458 O O . GLN B 1 43 ? -7.613 16.203 -10.336 1 98.25 43 GLN B O 1
ATOM 1463 N N . SER B 1 44 ? -5.836 16.266 -8.945 1 98.19 44 SER B N 1
ATOM 1464 C CA . SER B 1 44 ? -5.059 15.422 -9.859 1 98.19 44 SER B CA 1
ATOM 1465 C C . SER B 1 44 ? -4.691 14.094 -9.211 1 98.19 44 SER B C 1
ATOM 1467 O O . SER B 1 44 ? -4.367 13.125 -9.906 1 98.19 44 SER B O 1
ATOM 1469 N N . TYR B 1 45 ? -4.711 14.039 -7.883 1 98.56 45 TYR B N 1
ATOM 1470 C CA . TYR B 1 45 ? -4.254 12.828 -7.203 1 98.56 45 TYR B CA 1
ATOM 1471 C C . TYR B 1 45 ? -5.395 11.836 -7.027 1 98.56 45 TYR B C 1
ATOM 1473 O O . TYR B 1 45 ? -6.488 12.203 -6.594 1 98.56 45 TYR B O 1
ATOM 1481 N N . ASN B 1 46 ? -5.168 10.625 -7.438 1 98.69 46 ASN B N 1
ATOM 1482 C CA . ASN B 1 46 ? -5.867 9.484 -6.859 1 98.69 46 ASN B CA 1
ATOM 1483 C C . ASN B 1 46 ? -5.27 9.086 -5.512 1 98.69 46 ASN B C 1
ATOM 1485 O O . ASN B 1 46 ? -4.051 8.984 -5.375 1 98.69 46 ASN B O 1
ATOM 1489 N N . GLU B 1 47 ? -6.082 8.93 -4.551 1 98.75 47 GLU B N 1
ATOM 1490 C CA . GLU B 1 47 ? -5.609 8.609 -3.209 1 98.75 47 GLU B CA 1
ATOM 1491 C C . GLU B 1 47 ? -6.25 7.324 -2.689 1 98.75 47 GLU B C 1
ATOM 1493 O O . GLU B 1 47 ? -7.453 7.113 -2.855 1 98.75 47 GLU B O 1
ATOM 1498 N N . SER B 1 48 ? -5.477 6.426 -2.186 1 98.31 48 SER B N 1
ATOM 1499 C CA . SER B 1 48 ? -5.992 5.223 -1.546 1 98.31 48 SER B CA 1
ATOM 1500 C C . SER B 1 48 ? -5.48 5.094 -0.115 1 98.31 48 SER B C 1
ATOM 1502 O O . SER B 1 48 ? -4.367 5.52 0.192 1 98.31 48 SER B O 1
ATOM 1504 N N . PHE B 1 49 ? -6.312 4.547 0.71 1 98 49 PHE B N 1
ATOM 1505 C CA . PHE B 1 49 ? -5.945 4.164 2.068 1 98 49 PHE B CA 1
ATOM 1506 C C . PHE B 1 49 ? -6.234 2.688 2.312 1 98 49 PHE B C 1
ATOM 1508 O O . PHE B 1 49 ? -7.258 2.166 1.864 1 98 49 PHE B O 1
ATOM 1515 N N . MET B 1 50 ? -5.387 2.062 2.953 1 95.19 50 MET B N 1
ATOM 1516 C CA . MET B 1 50 ? -5.633 0.736 3.514 1 95.19 50 MET B CA 1
ATOM 1517 C C . MET B 1 50 ? -5.434 0.74 5.027 1 95.19 50 MET B C 1
ATOM 1519 O O . MET B 1 50 ? -4.391 1.181 5.516 1 95.19 50 MET B O 1
ATOM 1523 N N . VAL B 1 51 ? -6.418 0.233 5.707 1 96.25 51 VAL B N 1
ATOM 1524 C CA . VAL B 1 51 ? -6.246 0.078 7.148 1 96.25 51 VAL B CA 1
ATOM 1525 C C . VAL B 1 51 ? -5.438 -1.184 7.441 1 96.25 51 VAL B C 1
ATOM 1527 O O . VAL B 1 51 ? -5.789 -2.275 6.988 1 96.25 51 VAL B O 1
ATOM 1530 N N . VAL B 1 52 ? -4.363 -1.021 8.125 1 93.81 52 VAL B N 1
ATOM 1531 C CA . VAL B 1 52 ? -3.477 -2.133 8.453 1 93.81 52 VAL B CA 1
ATOM 1532 C C . VAL B 1 52 ? -3.762 -2.621 9.875 1 93.81 52 VAL B C 1
ATOM 1534 O O . VAL B 1 52 ? -3.66 -3.818 10.156 1 93.81 52 VAL B O 1
ATOM 1537 N N . ASP B 1 53 ? -4 -1.726 10.719 1 94.12 53 ASP B N 1
ATOM 1538 C CA . ASP B 1 53 ? -4.293 -2.004 12.125 1 94.12 53 ASP B CA 1
ATOM 1539 C C . ASP B 1 53 ? -5.344 -1.041 12.672 1 94.12 53 ASP B C 1
ATOM 1541 O O . ASP B 1 53 ? -5.293 0.16 12.398 1 94.12 53 ASP B O 1
ATOM 1545 N N . GLY B 1 54 ? -6.277 -1.677 13.43 1 96.62 54 GLY B N 1
ATOM 1546 C CA . GLY B 1 54 ? -7.324 -0.872 14.031 1 96.62 54 GLY B CA 1
ATOM 1547 C C . GLY B 1 54 ? -8.469 -0.569 13.086 1 96.62 54 GLY B C 1
ATOM 1548 O O . GLY B 1 54 ? -8.844 -1.41 12.266 1 96.62 54 GLY B O 1
ATOM 1549 N N . GLU B 1 55 ? -9.148 0.506 13.43 1 97.88 55 GLU B N 1
ATOM 1550 C CA . GLU B 1 55 ? -10.281 0.995 12.633 1 97.88 55 GLU B CA 1
ATOM 1551 C C . GLU B 1 55 ? -10.195 2.506 12.438 1 97.88 55 GLU B C 1
ATOM 1553 O O . GLU B 1 55 ? -9.648 3.221 13.281 1 97.88 55 GLU B O 1
ATOM 1558 N N . VAL B 1 56 ? -10.703 2.945 11.312 1 98.44 56 VAL B N 1
ATOM 1559 C CA . VAL B 1 56 ? -10.641 4.359 10.953 1 98.44 56 VAL B CA 1
ATOM 1560 C C . VAL B 1 56 ? -11.961 4.781 10.297 1 98.44 56 VAL B C 1
ATOM 1562 O O . VAL B 1 56 ? -12.516 4.047 9.477 1 98.44 56 VAL B O 1
ATOM 1565 N N . GLN B 1 57 ? -12.453 5.895 10.664 1 98.69 57 GLN B N 1
ATOM 1566 C CA . GLN B 1 57 ? -13.648 6.453 10.047 1 98.69 57 GLN B CA 1
ATOM 1567 C C . GLN B 1 57 ? -13.289 7.414 8.922 1 98.69 57 GLN B C 1
ATOM 1569 O O . GLN B 1 57 ? -12.461 8.312 9.102 1 98.69 57 GLN B O 1
ATOM 1574 N N . PHE B 1 58 ? -13.906 7.199 7.777 1 98.69 58 PHE B N 1
ATOM 1575 C CA . PHE B 1 58 ? -13.719 8.062 6.617 1 98.69 58 PHE B CA 1
ATOM 1576 C C . PHE B 1 58 ? -14.992 8.828 6.297 1 98.69 58 PHE B C 1
ATOM 1578 O O . PHE B 1 58 ? -16.094 8.281 6.398 1 98.69 58 PHE B O 1
ATOM 1585 N N . PHE B 1 59 ? -14.836 10.062 5.98 1 98.38 59 PHE B N 1
ATOM 1586 C CA . PHE B 1 59 ? -15.875 10.867 5.367 1 98.38 59 PHE B CA 1
ATOM 1587 C C . PHE B 1 59 ? -15.641 11.008 3.867 1 98.38 59 PHE B C 1
ATOM 1589 O O . PHE B 1 59 ? -14.594 11.492 3.439 1 98.38 59 PHE B O 1
ATOM 1596 N N . ILE B 1 60 ? -16.594 10.547 3.078 1 98.06 60 ILE B N 1
ATOM 1597 C CA . ILE B 1 60 ? -16.484 10.586 1.624 1 98.06 60 ILE B CA 1
ATOM 1598 C C . ILE B 1 60 ? -17.766 11.156 1.026 1 98.06 60 ILE B C 1
ATOM 1600 O O . ILE B 1 60 ? -18.812 10.508 1.054 1 98.06 60 ILE B O 1
ATOM 1604 N N . ASP B 1 61 ? -17.672 12.305 0.48 1 97.75 61 ASP B N 1
ATOM 1605 C CA . ASP B 1 61 ? -18.781 12.969 -0.196 1 97.75 61 ASP B CA 1
ATOM 1606 C C . ASP B 1 61 ? -20.062 12.883 0.635 1 97.75 61 ASP B C 1
ATOM 1608 O O . ASP B 1 61 ? -21.109 12.508 0.123 1 97.75 61 ASP B O 1
ATOM 1612 N N . GLY B 1 62 ? -19.891 13.117 1.864 1 96.44 62 GLY B N 1
ATOM 1613 C CA . GLY B 1 62 ? -21.062 13.266 2.709 1 96.44 62 GLY B CA 1
ATOM 1614 C C . GLY B 1 62 ? -21.422 11.992 3.459 1 96.44 62 GLY B C 1
ATOM 1615 O O . GLY B 1 62 ? -22.344 11.992 4.289 1 96.44 62 GLY B O 1
ATOM 1616 N N . ALA B 1 63 ? -20.812 10.938 3.184 1 97.69 63 ALA B N 1
ATOM 1617 C CA . ALA B 1 63 ? -21.094 9.664 3.842 1 97.69 63 ALA B CA 1
ATOM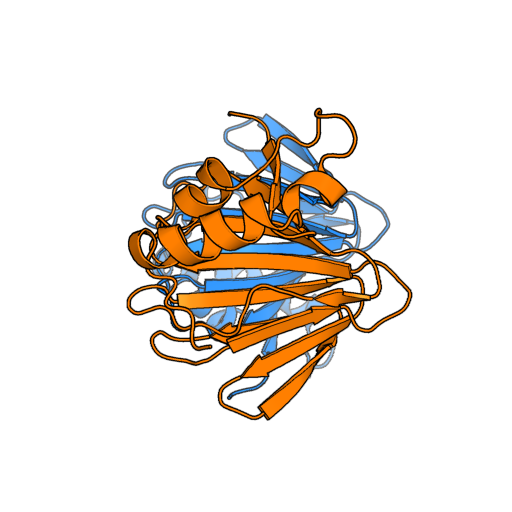 1618 C C . ALA B 1 63 ? -19.938 9.234 4.73 1 97.69 63 ALA B C 1
ATOM 1620 O O . ALA B 1 63 ? -18.766 9.445 4.383 1 97.69 63 ALA B O 1
ATOM 1621 N N . ILE B 1 64 ? -20.312 8.625 5.836 1 97.88 64 ILE B N 1
ATOM 1622 C CA . ILE B 1 64 ? -19.312 8.117 6.77 1 97.88 64 ILE B CA 1
ATOM 1623 C C . ILE B 1 64 ? -19.172 6.605 6.613 1 97.88 64 ILE B C 1
ATOM 1625 O O . ILE B 1 64 ? -20.172 5.891 6.527 1 97.88 64 ILE B O 1
ATOM 1629 N N . LYS B 1 65 ? -17.984 6.16 6.559 1 97.5 65 LYS B N 1
ATOM 1630 C CA . LYS B 1 65 ? -17.672 4.734 6.492 1 97.5 65 LYS B CA 1
ATOM 1631 C C . LYS B 1 65 ? -16.547 4.371 7.453 1 97.5 65 LYS B C 1
ATOM 1633 O O . LYS B 1 65 ? -15.555 5.09 7.551 1 97.5 65 LYS B O 1
ATOM 1638 N N . THR B 1 66 ? -16.75 3.32 8.164 1 98.31 66 THR B N 1
ATOM 1639 C CA . THR B 1 66 ? -15.688 2.811 9.023 1 98.31 66 THR B CA 1
ATOM 1640 C C . THR B 1 66 ? -14.969 1.64 8.359 1 98.31 66 THR B C 1
ATOM 1642 O O . THR B 1 66 ? -15.609 0.675 7.934 1 98.31 66 THR B O 1
ATOM 1645 N N . LEU B 1 67 ? -13.711 1.745 8.242 1 97.44 67 LEU B N 1
ATOM 1646 C CA . LEU B 1 67 ? -12.906 0.668 7.684 1 97.44 67 LEU B CA 1
ATOM 1647 C C . LEU B 1 67 ? -12.094 -0.028 8.773 1 97.44 67 LEU B C 1
ATOM 1649 O O . LEU B 1 67 ? -11.594 0.623 9.688 1 97.44 67 LEU B O 1
ATOM 1653 N N . LYS B 1 68 ? -11.969 -1.296 8.602 1 95.69 68 LYS B N 1
ATOM 1654 C CA . LYS B 1 68 ? -11.18 -2.113 9.523 1 95.69 68 LYS B CA 1
ATOM 1655 C C . LYS B 1 68 ? -9.938 -2.674 8.828 1 95.69 68 LYS B C 1
ATOM 1657 O O . LYS B 1 68 ? -9.781 -2.529 7.617 1 95.69 68 LYS B O 1
ATOM 1662 N N . ALA B 1 69 ? -9.078 -3.279 9.703 1 92.12 69 ALA B N 1
ATOM 1663 C CA . ALA B 1 69 ? -7.832 -3.836 9.18 1 92.12 69 ALA B CA 1
ATOM 1664 C C . ALA B 1 69 ? -8.094 -4.727 7.973 1 92.12 69 ALA B C 1
ATOM 1666 O O . ALA B 1 69 ? -8.977 -5.586 8.008 1 92.12 69 ALA B O 1
ATOM 1667 N N . GLY B 1 70 ? -7.363 -4.402 6.887 1 86.69 70 GLY B N 1
ATOM 1668 C CA . GLY B 1 70 ? -7.477 -5.191 5.672 1 86.69 70 GLY B CA 1
ATOM 1669 C C . GLY B 1 70 ? -8.336 -4.531 4.613 1 86.69 70 GLY B C 1
ATOM 1670 O O . GLY B 1 70 ? -8.273 -4.902 3.438 1 86.69 70 GLY B O 1
ATOM 1671 N N . GLU B 1 71 ? -9.117 -3.621 5.023 1 92 71 GLU B N 1
ATOM 1672 C CA . GLU B 1 71 ? -10.016 -2.959 4.078 1 92 71 GLU B CA 1
ATOM 1673 C C . GLU B 1 71 ? -9.336 -1.76 3.422 1 92 71 GLU B C 1
ATOM 1675 O O . GLU B 1 71 ? -8.422 -1.165 3.996 1 92 71 GLU B O 1
ATOM 1680 N N . VAL B 1 72 ? -9.766 -1.518 2.145 1 95 72 VAL B N 1
ATOM 1681 C CA . VAL B 1 72 ? -9.164 -0.468 1.328 1 95 72 VAL B CA 1
ATOM 1682 C C . VAL B 1 72 ? -10.25 0.486 0.835 1 95 72 VAL B C 1
ATOM 1684 O O . VAL B 1 72 ? -11.375 0.061 0.54 1 95 72 VAL B O 1
ATOM 1687 N N . ILE B 1 73 ? -9.914 1.771 0.813 1 97.12 73 ILE B N 1
ATOM 1688 C CA . ILE B 1 73 ? -10.758 2.754 0.15 1 97.12 73 ILE B CA 1
ATOM 1689 C C . ILE B 1 73 ? -9.953 3.5 -0.912 1 97.12 73 ILE B C 1
ATOM 1691 O O . ILE B 1 73 ? -8.789 3.83 -0.696 1 97.12 73 ILE B O 1
ATOM 1695 N N . ASP B 1 74 ? -10.492 3.594 -2.078 1 97.62 74 ASP B N 1
ATOM 1696 C CA . ASP B 1 74 ? -9.914 4.355 -3.18 1 97.62 74 ASP B CA 1
ATOM 1697 C C . ASP B 1 74 ? -10.703 5.637 -3.434 1 97.62 74 ASP B C 1
ATOM 1699 O O . ASP B 1 74 ? -11.93 5.605 -3.562 1 97.62 74 ASP B O 1
ATOM 1703 N N . ILE B 1 75 ? -10.039 6.711 -3.486 1 98.38 75 ILE B N 1
ATOM 1704 C CA . ILE B 1 75 ? -10.641 8.039 -3.576 1 98.38 75 ILE B CA 1
ATOM 1705 C C . ILE B 1 75 ? -10.172 8.734 -4.852 1 98.38 75 ILE B C 1
ATOM 1707 O O . ILE B 1 75 ? -9.055 9.25 -4.91 1 98.38 75 ILE B O 1
ATOM 1711 N N . PRO B 1 76 ? -11.016 8.805 -5.895 1 98.44 76 PRO B N 1
ATOM 1712 C CA . PRO B 1 76 ? -10.641 9.477 -7.141 1 98.44 76 PRO B CA 1
ATOM 1713 C C . PRO B 1 76 ? -10.594 11 -6.996 1 98.44 76 PRO B C 1
ATOM 1715 O O . PRO B 1 76 ? -11.062 11.547 -5.992 1 98.44 76 PRO B O 1
ATOM 1718 N N . PRO B 1 77 ? -9.953 11.648 -7.973 1 98.62 77 PRO B N 1
ATOM 1719 C CA . PRO B 1 77 ? -9.914 13.109 -7.949 1 98.62 77 PRO B CA 1
ATOM 1720 C C . PRO B 1 77 ? -11.305 13.734 -7.805 1 98.62 77 PRO B C 1
ATOM 1722 O O . PRO B 1 77 ? -12.297 13.141 -8.234 1 98.62 77 PRO B O 1
ATOM 1725 N N . HIS B 1 78 ? -11.344 14.898 -7.09 1 98.5 78 HIS B N 1
ATOM 1726 C CA . HIS B 1 78 ? -12.516 15.75 -6.934 1 98.5 78 HIS B CA 1
ATOM 1727 C C . HIS B 1 78 ? -13.484 15.164 -5.906 1 98.5 78 HIS B C 1
ATOM 1729 O O . HIS B 1 78 ? -14.633 15.609 -5.805 1 98.5 78 HIS B O 1
ATOM 1735 N N . THR B 1 79 ? -13.102 14.188 -5.18 1 98.62 79 THR B N 1
ATOM 1736 C CA . THR B 1 79 ? -13.914 13.594 -4.125 1 98.62 79 THR B CA 1
ATOM 1737 C C . THR B 1 79 ? -13.648 14.281 -2.787 1 98.62 79 THR B C 1
ATOM 1739 O O . THR B 1 79 ? -12.5 14.359 -2.342 1 98.62 79 THR B O 1
ATOM 1742 N N . LEU B 1 80 ? -14.656 14.812 -2.15 1 98.69 80 LEU B N 1
ATOM 1743 C CA . LEU B 1 80 ? -14.508 15.406 -0.825 1 98.69 80 LEU B CA 1
ATOM 1744 C C . LEU B 1 80 ? -14.305 14.328 0.235 1 98.69 80 LEU B C 1
ATOM 1746 O O . LEU B 1 80 ? -15.109 13.398 0.335 1 98.69 80 LEU B O 1
ATOM 1750 N N . HIS B 1 81 ? -13.18 14.453 0.976 1 98.69 81 HIS B N 1
ATOM 1751 C CA . HIS B 1 81 ? -12.922 13.375 1.926 1 98.69 81 HIS B CA 1
ATOM 1752 C C . HIS B 1 81 ? -12.078 13.867 3.098 1 98.69 81 HIS B C 1
ATOM 1754 O O . HIS B 1 81 ? -11.453 14.93 3.02 1 98.69 81 HIS B O 1
ATOM 1760 N N . THR B 1 82 ? -12.148 13.211 4.18 1 98.25 82 THR B N 1
ATOM 1761 C CA . THR B 1 82 ? -11.281 13.227 5.352 1 98.25 82 THR B CA 1
ATOM 1762 C C . THR B 1 82 ? -11.383 11.906 6.117 1 98.25 82 THR B C 1
ATOM 1764 O O . THR B 1 82 ? -12.047 10.977 5.664 1 98.25 82 THR B O 1
ATOM 1767 N N . PHE B 1 83 ? -10.586 11.797 7.168 1 98.5 83 PHE B N 1
ATOM 1768 C CA . PHE B 1 83 ? -10.672 10.617 8.016 1 98.5 83 PHE B CA 1
ATOM 1769 C C . PHE B 1 83 ? -10.398 10.977 9.477 1 98.5 83 PHE B C 1
ATOM 1771 O O . PHE B 1 83 ? -9.977 12.094 9.773 1 98.5 83 PHE B O 1
ATOM 1778 N N . GLU B 1 84 ? -10.68 10.07 10.352 1 98 84 GLU B N 1
ATOM 1779 C CA . GLU B 1 84 ? -10.469 10.266 11.781 1 98 84 GLU B CA 1
ATOM 1780 C C . GLU B 1 84 ? -10.344 8.93 12.508 1 98 84 GLU B C 1
ATOM 1782 O O . GLU B 1 84 ? -11.008 7.957 12.148 1 98 84 GLU B O 1
ATOM 1787 N N . ASN B 1 85 ? -9.398 8.906 13.508 1 98.56 85 ASN B N 1
ATOM 1788 C CA . ASN B 1 85 ? -9.414 7.801 14.469 1 98.56 85 ASN B CA 1
ATOM 1789 C C . ASN B 1 85 ? -10.312 8.109 15.664 1 98.56 85 ASN B C 1
ATOM 1791 O O . ASN B 1 85 ? -9.906 8.812 16.594 1 98.56 85 ASN B O 1
ATOM 1795 N N . VAL B 1 86 ? -11.477 7.523 15.68 1 97.94 86 VAL B N 1
ATOM 1796 C CA . VAL B 1 86 ? -12.438 7.82 16.75 1 97.94 86 VAL B CA 1
ATOM 1797 C C . VAL B 1 86 ? -12.289 6.801 17.875 1 97.94 86 VAL B C 1
ATOM 1799 O O . VAL B 1 86 ? -12.945 6.906 18.906 1 97.94 86 VAL B O 1
ATOM 1802 N N . SER B 1 87 ? -11.477 5.801 17.656 1 97.94 87 SER B N 1
ATOM 1803 C CA . SER B 1 87 ? -11.328 4.73 18.641 1 97.94 87 SER B CA 1
ATOM 1804 C C . SER B 1 87 ? -10.391 5.152 19.781 1 97.94 87 SER B C 1
ATOM 1806 O O . SER B 1 87 ? -9.812 6.238 19.734 1 97.94 87 SER B O 1
ATOM 1808 N N . ASP B 1 88 ? -10.242 4.25 20.844 1 98 88 ASP B N 1
ATOM 1809 C CA . ASP B 1 88 ? -9.414 4.527 22.016 1 98 88 ASP B CA 1
ATOM 1810 C C . ASP B 1 88 ? -8.023 3.914 21.875 1 98 88 ASP B C 1
ATOM 1812 O O . ASP B 1 88 ? -7.262 3.855 22.844 1 98 88 ASP B O 1
ATOM 1816 N N . LYS B 1 89 ? -7.703 3.441 20.688 1 98.06 89 LYS B N 1
ATOM 1817 C CA . LYS B 1 89 ? -6.402 2.854 20.375 1 98.06 89 LYS B CA 1
ATOM 1818 C C . LYS B 1 89 ? -5.801 3.471 19.125 1 98.06 89 LYS B C 1
ATOM 1820 O O . LYS B 1 89 ? -6.527 3.941 18.25 1 98.06 89 LYS B O 1
ATOM 1825 N N . PRO B 1 90 ? -4.516 3.51 19.062 1 98.12 90 PRO B N 1
ATOM 1826 C CA . PRO B 1 90 ? -3.912 3.959 17.797 1 98.12 90 PRO B CA 1
ATOM 1827 C C . PRO B 1 90 ? -4.266 3.057 16.625 1 98.12 90 PRO B C 1
ATOM 1829 O O . PRO B 1 90 ? -4.605 1.887 16.812 1 98.12 90 PRO B O 1
ATOM 1832 N N . CYS B 1 91 ? -4.27 3.59 15.453 1 97.62 91 CYS B N 1
ATOM 1833 C CA . CYS B 1 91 ? -4.453 2.809 14.234 1 97.62 91 CYS B CA 1
ATOM 1834 C C . CYS B 1 91 ? -3.338 3.08 13.234 1 97.62 91 CYS B C 1
ATOM 1836 O O . CYS B 1 91 ? -2.502 3.959 13.453 1 97.62 91 CYS B O 1
ATOM 1838 N N . LYS B 1 92 ? -3.221 2.217 12.273 1 96.62 92 LYS B N 1
ATOM 1839 C CA . LYS B 1 92 ? -2.18 2.305 11.258 1 96.62 92 LYS B CA 1
ATOM 1840 C C . LYS B 1 92 ? -2.768 2.168 9.852 1 96.62 92 LYS B C 1
ATOM 1842 O O . LYS B 1 92 ? -3.58 1.275 9.602 1 96.62 92 LYS B O 1
ATOM 1847 N N . LEU B 1 93 ? -2.348 3.109 8.953 1 97 93 LEU B N 1
ATOM 1848 C CA . LEU B 1 93 ? -2.818 3.137 7.57 1 97 93 LEU B CA 1
ATOM 1849 C C . LEU B 1 93 ? -1.646 3.141 6.598 1 97 93 LEU B C 1
ATOM 1851 O O . LEU B 1 93 ? -0.581 3.68 6.902 1 97 93 LEU B O 1
ATOM 1855 N N . ILE B 1 94 ? -1.891 2.557 5.48 1 96.69 94 ILE B N 1
ATOM 1856 C CA . ILE B 1 94 ? -1.06 2.805 4.309 1 96.69 94 ILE B CA 1
ATOM 1857 C C . ILE B 1 94 ? -1.741 3.824 3.4 1 96.69 94 ILE B C 1
ATOM 1859 O O . ILE B 1 94 ? -2.951 3.75 3.17 1 96.69 94 ILE B O 1
ATOM 1863 N N . ASN B 1 95 ? -1.045 4.777 2.979 1 98.12 95 ASN B N 1
ATOM 1864 C CA . ASN B 1 95 ? -1.542 5.844 2.117 1 98.12 95 ASN B CA 1
ATOM 1865 C C . ASN B 1 95 ? -0.77 5.91 0.803 1 98.12 95 ASN B C 1
ATOM 1867 O O . ASN B 1 95 ? 0.462 5.863 0.798 1 98.12 95 ASN B O 1
ATOM 1871 N N . ILE B 1 96 ? -1.506 5.918 -0.281 1 98.56 96 ILE B N 1
ATOM 1872 C CA . ILE B 1 96 ? -0.909 5.961 -1.611 1 98.56 96 ILE B CA 1
ATOM 1873 C C . ILE B 1 96 ? -1.483 7.137 -2.398 1 98.56 96 ILE B C 1
ATOM 1875 O O . ILE B 1 96 ? -2.703 7.285 -2.5 1 98.56 96 ILE B O 1
ATOM 1879 N N . HIS B 1 97 ? -0.659 8.008 -2.891 1 98.81 97 HIS B N 1
ATOM 1880 C CA . HIS B 1 97 ? -1.041 9.023 -3.861 1 98.81 97 HIS B CA 1
ATOM 1881 C C . HIS B 1 97 ? -0.473 8.711 -5.242 1 98.81 97 HIS B C 1
ATOM 1883 O O . HIS B 1 97 ? 0.708 8.383 -5.371 1 98.81 97 HIS B O 1
ATOM 1889 N N . SER B 1 98 ? -1.247 8.812 -6.207 1 98.69 98 SER B N 1
ATOM 1890 C CA . SER B 1 98 ? -0.842 8.648 -7.598 1 98.69 98 SER B CA 1
ATOM 1891 C C . SER B 1 98 ? -1.452 9.727 -8.484 1 98.69 98 SER B C 1
ATOM 1893 O O . SER B 1 98 ? -2.654 9.992 -8.414 1 98.69 98 SER B O 1
ATOM 1895 N N . PRO B 1 99 ? -0.7 10.414 -9.344 1 98.25 99 PRO B N 1
ATOM 1896 C CA . PRO B 1 99 ? 0.737 10.258 -9.586 1 98.25 99 PRO B CA 1
ATOM 1897 C C . PRO B 1 99 ? 1.587 10.742 -8.406 1 98.25 99 PRO B C 1
ATOM 1899 O O . PRO B 1 99 ? 1.048 11.133 -7.371 1 98.25 99 PRO B O 1
ATOM 1902 N N . LYS B 1 100 ? 2.863 10.469 -8.516 1 97.25 100 LYS B N 1
ATOM 1903 C CA . LYS B 1 100 ? 3.842 10.883 -7.512 1 97.25 100 LYS B CA 1
ATOM 1904 C C . LYS B 1 100 ? 3.877 12.398 -7.371 1 97.25 100 LYS B C 1
ATOM 1906 O O . LYS B 1 100 ? 3.77 13.117 -8.367 1 97.25 100 LYS B O 1
ATOM 1911 N N . GLY B 1 101 ? 4.047 12.883 -6.086 1 97.38 101 GLY B N 1
ATOM 1912 C CA . GLY B 1 101 ? 4.215 14.32 -5.906 1 97.38 101 GLY B CA 1
ATOM 1913 C C . GLY B 1 101 ? 3.736 14.812 -4.555 1 97.38 101 GLY B C 1
ATOM 1914 O O . GLY B 1 101 ? 4.25 15.805 -4.031 1 97.38 101 GLY B O 1
ATOM 1915 N N . PHE B 1 102 ? 2.773 14.133 -3.891 1 98.12 102 PHE B N 1
ATOM 1916 C CA . PHE B 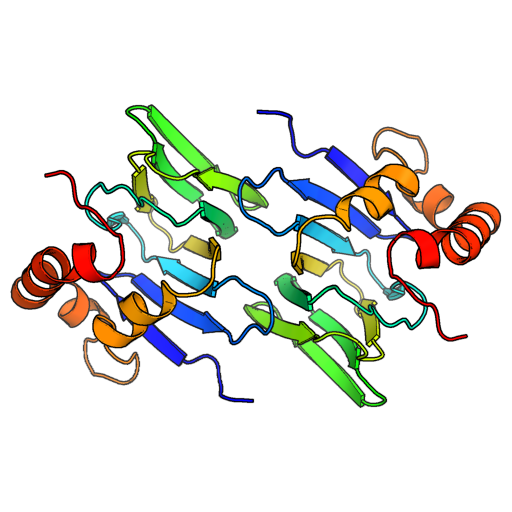1 102 ? 2.162 14.625 -2.662 1 98.12 102 PHE B CA 1
ATOM 1917 C C . PHE B 1 102 ? 3.137 14.523 -1.495 1 98.12 102 PHE B C 1
ATOM 1919 O O . PHE B 1 102 ? 2.963 15.195 -0.476 1 98.12 102 PHE B O 1
ATOM 1926 N N . ARG B 1 103 ? 4.086 13.672 -1.589 1 96.44 103 ARG B N 1
ATOM 1927 C CA . ARG B 1 103 ? 5.094 13.516 -0.544 1 96.44 103 ARG B CA 1
ATOM 1928 C C . ARG B 1 103 ? 5.691 14.867 -0.157 1 96.44 103 ARG B C 1
ATOM 1930 O O . ARG B 1 103 ? 6.055 15.078 1.002 1 96.44 103 ARG B O 1
ATOM 1937 N N . GLY B 1 104 ? 5.773 15.742 -1.121 1 96 104 GLY B N 1
ATOM 1938 C CA . GLY B 1 104 ? 6.281 17.078 -0.852 1 96 104 GLY B CA 1
ATOM 1939 C C . GLY B 1 104 ? 5.516 17.797 0.24 1 96 104 GLY B C 1
ATOM 1940 O O . GLY B 1 104 ? 6.098 18.562 1.013 1 96 104 GLY B O 1
ATOM 1941 N N . PHE B 1 105 ? 4.219 17.625 0.372 1 97.5 105 PHE B N 1
ATOM 1942 C CA . PHE B 1 105 ? 3.396 18.219 1.42 1 97.5 105 PHE B CA 1
ATOM 1943 C C . PHE B 1 105 ? 3.844 17.734 2.795 1 97.5 105 PHE B C 1
ATOM 1945 O O . PHE B 1 105 ? 4.023 18.547 3.711 1 97.5 105 PHE B O 1
ATOM 1952 N N . PHE B 1 106 ? 4.035 16.406 2.93 1 97 106 PHE B N 1
ATOM 1953 C CA . PHE B 1 106 ? 4.473 15.836 4.203 1 97 106 PHE B CA 1
ATOM 1954 C C . PHE B 1 106 ? 5.84 16.375 4.594 1 97 106 PHE B C 1
ATOM 1956 O O . PHE B 1 106 ? 6.086 16.672 5.766 1 97 106 PHE B O 1
ATOM 1963 N N . GLU B 1 107 ? 6.703 16.484 3.596 1 95 107 GLU B N 1
ATOM 1964 C CA . GLU B 1 107 ? 8.062 16.953 3.855 1 95 107 GLU B CA 1
ATOM 1965 C C . GLU B 1 107 ? 8.062 18.406 4.309 1 95 107 GLU B C 1
ATOM 1967 O O . GLU B 1 107 ? 8.797 18.781 5.23 1 95 107 GLU B O 1
ATOM 1972 N N . GLU B 1 108 ? 7.246 19.172 3.709 1 95.56 108 GLU B N 1
ATOM 1973 C CA . GLU B 1 108 ? 7.227 20.609 4.012 1 95.56 108 GLU B CA 1
ATOM 1974 C C . GLU B 1 108 ? 6.527 20.875 5.34 1 95.56 108 GLU B C 1
ATOM 1976 O O . GLU B 1 108 ? 6.98 21.719 6.125 1 95.56 108 GLU B O 1
ATOM 1981 N N . MET B 1 109 ? 5.426 20.188 5.562 1 96.44 109 MET B N 1
ATOM 1982 C CA . MET B 1 109 ? 4.594 20.5 6.719 1 96.44 109 MET B CA 1
ATOM 1983 C C . MET B 1 109 ? 5.012 19.688 7.93 1 96.44 109 MET B C 1
ATOM 1985 O O . MET B 1 109 ? 4.59 19.969 9.055 1 96.44 109 MET B O 1
ATOM 1989 N N . GLY B 1 110 ? 5.797 18.625 7.695 1 97 110 GLY B N 1
ATOM 1990 C CA . GLY B 1 110 ? 6.086 17.672 8.758 1 97 110 GLY B CA 1
ATOM 1991 C C . GLY B 1 110 ? 7.102 18.188 9.758 1 97 110 GLY B C 1
ATOM 1992 O O . GLY B 1 110 ? 8.039 18.906 9.391 1 97 110 GLY B O 1
ATOM 1993 N N . ILE B 1 111 ? 6.895 17.844 10.984 1 96.69 111 ILE B N 1
ATOM 1994 C CA . ILE B 1 111 ? 7.848 18.062 12.07 1 96.69 111 ILE B CA 1
ATOM 1995 C C . ILE B 1 111 ? 8.578 16.75 12.375 1 96.69 111 ILE B C 1
ATOM 1997 O O . ILE B 1 111 ? 7.941 15.719 12.625 1 96.69 111 ILE B O 1
ATOM 2001 N N . SER B 1 112 ? 9.906 16.859 12.352 1 94.69 112 SER B N 1
ATOM 2002 C CA . SER B 1 112 ? 10.695 15.648 12.578 1 94.69 112 SER B CA 1
ATOM 2003 C C . SER B 1 112 ? 10.305 14.969 13.883 1 94.69 112 SER B C 1
ATOM 2005 O O . SER B 1 112 ? 10.086 15.633 14.898 1 94.69 112 SER B O 1
ATOM 2007 N N . GLU B 1 113 ? 10.234 13.664 13.828 1 92.06 113 GLU B N 1
ATOM 2008 C CA . GLU B 1 113 ? 9.875 12.906 15.023 1 92.06 113 GLU B CA 1
ATOM 2009 C C . GLU B 1 113 ? 10.922 13.086 16.125 1 92.06 113 GLU B C 1
ATOM 2011 O O . GLU B 1 113 ? 10.664 12.789 17.281 1 92.06 113 GLU B O 1
ATOM 2016 N N . GLU B 1 114 ? 12.078 13.516 15.719 1 92 114 GLU B N 1
ATOM 2017 C CA . GLU B 1 114 ? 13.18 13.68 16.672 1 92 114 GLU B CA 1
ATOM 2018 C C . GLU B 1 114 ? 12.992 14.938 17.516 1 92 114 GLU B C 1
ATOM 2020 O O . GLU B 1 114 ? 13.656 15.109 18.531 1 92 114 GLU B O 1
ATOM 2025 N N . GLU B 1 115 ? 12.094 15.789 17.125 1 93.69 115 GLU B N 1
ATOM 2026 C CA . GLU B 1 115 ? 11.844 17.016 17.875 1 93.69 115 GLU B CA 1
ATOM 2027 C C . GLU B 1 115 ? 11.008 16.734 19.125 1 93.69 115 GLU B C 1
ATOM 2029 O O . GLU B 1 115 ? 10.07 15.93 19.078 1 93.69 115 GLU B O 1
ATOM 2034 N N . THR B 1 116 ? 11.391 17.453 20.156 1 94.75 116 THR B N 1
ATOM 2035 C CA . THR B 1 116 ? 10.602 17.359 21.391 1 94.75 116 THR B CA 1
ATOM 2036 C C . THR B 1 116 ? 9.18 17.844 21.141 1 94.75 116 THR B C 1
ATOM 2038 O O . THR B 1 116 ? 8.961 18.859 20.469 1 94.75 116 THR B O 1
ATOM 2041 N N . ASP B 1 117 ? 8.195 17.109 21.625 1 96.31 117 ASP B N 1
ATOM 2042 C CA . ASP B 1 117 ? 6.77 17.422 21.547 1 96.31 117 ASP B CA 1
ATOM 2043 C C . ASP B 1 117 ? 6.305 17.562 20.109 1 96.31 117 ASP B C 1
ATOM 2045 O O . ASP B 1 117 ? 5.473 18.422 19.797 1 96.31 117 ASP B O 1
ATOM 2049 N N . ALA B 1 118 ? 6.949 16.828 19.203 1 96.25 118 ALA B N 1
ATOM 2050 C CA . ALA B 1 118 ? 6.703 16.922 17.781 1 96.25 118 ALA B CA 1
ATOM 2051 C C . ALA B 1 118 ? 5.215 16.797 17.469 1 96.25 118 ALA B C 1
ATOM 2053 O O . ALA B 1 118 ? 4.672 17.547 16.656 1 96.25 118 ALA B O 1
ATOM 2054 N N . GLN B 1 119 ? 4.574 15.852 18.047 1 96.06 119 GLN B N 1
ATOM 2055 C CA . GLN B 1 119 ? 3.152 15.648 17.781 1 96.06 119 GLN B CA 1
ATOM 2056 C C . GLN B 1 119 ? 2.348 16.906 18.125 1 96.06 119 GLN B C 1
ATOM 2058 O O . GLN B 1 119 ? 1.527 17.359 17.328 1 96.06 119 GLN B O 1
ATOM 2063 N N . MET B 1 120 ? 2.564 17.422 19.312 1 96.56 120 MET B N 1
ATOM 2064 C CA . MET B 1 120 ? 1.825 18.594 19.766 1 96.56 120 MET B CA 1
ATOM 2065 C C . MET B 1 120 ? 2.131 19.812 18.875 1 96.56 120 MET B C 1
ATOM 2067 O O . MET B 1 120 ? 1.235 20.594 18.562 1 96.56 120 MET B O 1
ATOM 2071 N N . LYS B 1 121 ? 3.375 19.938 18.484 1 96.69 121 LYS B N 1
ATOM 2072 C CA . LYS B 1 121 ? 3.768 21.031 17.609 1 96.69 121 LYS B CA 1
ATOM 2073 C C . LYS B 1 121 ? 3.057 20.938 16.266 1 96.69 121 LYS B C 1
ATOM 2075 O O . LYS B 1 121 ? 2.725 21.953 15.656 1 96.69 121 LYS B O 1
ATOM 2080 N N . SER B 1 122 ? 2.795 19.734 15.797 1 97.12 122 SER B N 1
ATOM 2081 C CA . SER B 1 122 ? 2.203 19.516 14.477 1 97.12 122 SER B CA 1
ATOM 2082 C C . SER B 1 122 ? 0.738 19.938 14.453 1 97.12 122 SER B C 1
ATOM 2084 O O . SER B 1 122 ? 0.154 20.109 13.383 1 97.12 122 SER B O 1
ATOM 2086 N N . VAL B 1 123 ? 0.154 20.109 15.633 1 96.12 123 VAL B N 1
ATOM 2087 C CA . VAL B 1 123 ? -1.256 20.484 15.672 1 96.12 123 VAL B CA 1
ATOM 2088 C C . VAL B 1 123 ? -1.402 21.891 16.266 1 96.12 123 VAL B C 1
ATOM 2090 O O . VAL B 1 123 ? -2.514 22.328 16.578 1 96.12 123 VAL B O 1
ATOM 2093 N N . ALA B 1 124 ? -0.321 22.547 16.484 1 96.56 124 ALA B N 1
ATOM 2094 C CA . ALA B 1 124 ? -0.385 23.922 17 1 96.56 124 ALA B CA 1
ATOM 2095 C C . ALA B 1 124 ? -1.134 24.828 16.031 1 96.56 124 ALA B C 1
ATOM 2097 O O . ALA B 1 124 ? -1.104 24.625 14.82 1 96.56 124 ALA B O 1
ATOM 2098 N N . PRO B 1 125 ? -1.784 25.828 16.594 1 95.62 125 PRO B N 1
ATOM 2099 C CA . PRO B 1 125 ? -2.572 26.719 15.75 1 95.62 125 PRO B CA 1
ATOM 2100 C C . PRO B 1 125 ? -1.763 27.312 14.594 1 95.62 125 PRO B C 1
ATOM 2102 O O . PRO B 1 125 ? -2.268 27.406 13.477 1 95.62 125 PRO B O 1
ATOM 2105 N N . GLU B 1 126 ? -0.565 27.688 14.844 1 95.62 126 GLU B N 1
ATOM 2106 C CA . GLU B 1 126 ? 0.27 28.25 13.789 1 95.62 126 GLU B CA 1
ATOM 2107 C C . GLU B 1 126 ? 0.535 27.234 12.688 1 95.62 126 GLU B C 1
ATOM 2109 O O . GLU B 1 126 ? 0.625 27.594 11.508 1 95.62 126 GLU B O 1
ATOM 2114 N N . MET B 1 127 ? 0.707 26 13.07 1 95.12 127 MET B N 1
ATOM 2115 C CA . MET B 1 127 ? 0.951 24.938 12.094 1 95.12 127 MET B CA 1
ATOM 2116 C C . MET B 1 127 ? -0.307 24.641 11.281 1 95.12 127 MET B C 1
ATOM 2118 O O . MET B 1 127 ? -0.238 24.469 10.062 1 95.12 127 MET B O 1
ATOM 2122 N N . VAL B 1 128 ? -1.393 24.641 11.953 1 92.25 128 VAL B N 1
ATOM 2123 C CA . VAL B 1 128 ? -2.664 24.406 11.281 1 92.25 128 VAL B CA 1
ATOM 2124 C C . VAL B 1 128 ? -2.912 25.5 10.25 1 92.25 128 VAL B C 1
ATOM 2126 O O . VAL B 1 128 ? -3.33 25.234 9.125 1 92.25 128 VAL B O 1
ATOM 2129 N N . GLN B 1 129 ? -2.643 26.703 10.648 1 94.38 129 GLN B N 1
ATOM 2130 C CA . GLN B 1 129 ? -2.789 27.828 9.734 1 94.38 129 GLN B CA 1
ATOM 2131 C C . GLN B 1 129 ? -1.846 27.703 8.539 1 94.38 129 GLN B C 1
ATOM 2133 O O . GLN B 1 129 ? -2.232 27.969 7.402 1 94.38 129 GLN B O 1
ATOM 2138 N N . LYS B 1 130 ? -0.635 27.312 8.852 1 95.56 130 LYS B N 1
ATOM 2139 C CA . LYS B 1 130 ? 0.333 27.094 7.777 1 95.56 130 LYS B CA 1
ATOM 2140 C C . LYS B 1 130 ? -0.156 26.031 6.805 1 95.56 130 LYS B C 1
ATOM 2142 O O . LYS B 1 130 ? 0.01 26.156 5.59 1 95.56 130 LYS B O 1
ATOM 2147 N N . VAL B 1 131 ? -0.729 24.969 7.293 1 95.19 131 VAL B N 1
ATOM 2148 C CA . VAL B 1 131 ? -1.267 23.891 6.477 1 95.19 131 VAL B CA 1
ATOM 2149 C C . VAL B 1 131 ? -2.387 24.422 5.586 1 95.19 131 VAL B C 1
ATOM 2151 O O . VAL B 1 131 ? -2.377 24.203 4.371 1 95.19 131 VAL B O 1
ATOM 2154 N N . ILE B 1 132 ? -3.291 25.156 6.148 1 94.25 132 ILE B N 1
ATOM 2155 C CA . ILE B 1 132 ? -4.434 25.688 5.414 1 94.25 132 ILE B CA 1
ATOM 2156 C C . ILE B 1 132 ? -3.941 26.594 4.285 1 94.25 132 ILE B C 1
ATOM 2158 O O . ILE B 1 132 ? -4.449 26.531 3.162 1 94.25 132 ILE B O 1
ATOM 2162 N N . GLN B 1 133 ? -2.877 27.297 4.504 1 94.62 133 GLN B N 1
ATOM 2163 C CA . GLN B 1 133 ? -2.367 28.281 3.549 1 94.62 133 GLN B CA 1
ATOM 2164 C C . GLN B 1 133 ? -1.563 27.609 2.441 1 94.62 133 GLN B C 1
ATOM 2166 O O . GLN B 1 133 ? -1.509 28.094 1.315 1 94.62 133 GLN B O 1
ATOM 2171 N N . SER B 1 134 ? -1.019 26.438 2.762 1 96 134 SER B N 1
ATOM 2172 C CA . SER B 1 134 ? -0.064 25.844 1.838 1 96 134 SER B CA 1
ATOM 2173 C C . SER B 1 134 ? -0.681 24.656 1.099 1 96 134 SER B C 1
ATOM 2175 O O . SER B 1 134 ? -0.165 24.234 0.064 1 96 134 SER B O 1
ATOM 2177 N N . ALA B 1 135 ? -1.767 24.141 1.574 1 97.19 135 ALA B N 1
ATOM 2178 C CA . ALA B 1 135 ? -2.326 22.859 1.125 1 97.19 135 ALA B CA 1
ATOM 2179 C C . ALA B 1 135 ? -2.643 22.906 -0.368 1 97.19 135 ALA B C 1
ATOM 2181 O O . ALA B 1 135 ? -2.373 21.938 -1.089 1 97.19 135 ALA B O 1
ATOM 2182 N N . ALA B 1 136 ? -3.121 24.016 -0.861 1 97 136 ALA B N 1
ATOM 2183 C CA . ALA B 1 136 ? -3.553 24.125 -2.252 1 97 136 ALA B CA 1
ATOM 2184 C C . ALA B 1 136 ? -2.373 23.969 -3.207 1 97 136 ALA B C 1
ATOM 2186 O O . ALA B 1 136 ? -2.527 23.438 -4.312 1 97 136 ALA B O 1
ATOM 2187 N N . SER B 1 137 ? -1.157 24.422 -2.793 1 97.62 137 SER B N 1
ATOM 2188 C CA . SER B 1 137 ? 0.035 24.297 -3.627 1 97.62 137 SER B CA 1
ATOM 2189 C C . SER B 1 137 ? 0.417 22.844 -3.85 1 97.62 137 SER B C 1
ATOM 2191 O O . SER B 1 137 ? 1.186 22.531 -4.762 1 97.62 137 SER B O 1
ATOM 2193 N N . PHE B 1 138 ? -0.194 21.922 -3.074 1 97.81 138 PHE B N 1
ATOM 2194 C CA . PHE B 1 138 ? 0.054 20.5 -3.215 1 97.81 138 PHE B CA 1
ATOM 2195 C C . PHE B 1 138 ? -1.201 19.781 -3.688 1 97.81 138 PHE B C 1
ATOM 2197 O O . PHE B 1 138 ? -1.358 18.578 -3.453 1 97.81 138 PHE B O 1
ATOM 2204 N N . ASP B 1 139 ? -2.102 20.562 -4.23 1 98.38 139 ASP B N 1
ATOM 2205 C CA . ASP B 1 139 ? -3.34 20.031 -4.797 1 98.38 139 ASP B CA 1
ATOM 2206 C C . ASP B 1 139 ? -4.262 19.5 -3.701 1 98.38 139 ASP B C 1
ATOM 2208 O O . ASP B 1 139 ? -4.98 18.516 -3.91 1 98.38 139 ASP B O 1
ATOM 2212 N N . MET B 1 140 ? -4.117 19.906 -2.525 1 98.31 140 MET B N 1
ATOM 2213 C CA . MET B 1 140 ? -5.051 19.656 -1.432 1 98.31 140 MET B CA 1
ATOM 2214 C C . MET B 1 140 ? -5.941 20.859 -1.177 1 98.31 140 MET B C 1
ATOM 2216 O O . MET B 1 140 ? -5.5 21.844 -0.587 1 98.31 140 MET B O 1
ATOM 2220 N N . HIS B 1 141 ? -7.121 20.766 -1.665 1 98.31 141 HIS B N 1
ATOM 2221 C CA . HIS B 1 141 ? -8.047 21.906 -1.604 1 98.31 141 HIS B CA 1
ATOM 2222 C C . HIS B 1 141 ? -9.039 21.734 -0.457 1 98.31 141 HIS B C 1
ATOM 2224 O O . HIS B 1 141 ? -10.008 21 -0.575 1 98.31 141 HIS B O 1
ATOM 2230 N N . ILE B 1 142 ? -8.828 22.469 0.566 1 96.94 142 ILE B N 1
ATOM 2231 C CA . ILE B 1 142 ? -9.594 22.406 1.806 1 96.94 142 ILE B CA 1
ATOM 2232 C C . ILE B 1 142 ? -10.961 23.031 1.604 1 96.94 142 ILE B C 1
ATOM 2234 O O . ILE B 1 142 ? -11.078 24.094 0.976 1 96.94 142 ILE B O 1
ATOM 2238 N N . LYS B 1 143 ? -11.953 22.312 2.09 1 90.12 143 LYS B N 1
ATOM 2239 C CA . LYS B 1 143 ? -13.312 22.844 2.039 1 90.12 143 LYS B CA 1
ATOM 2240 C C . LYS B 1 143 ? -13.82 23.188 3.438 1 90.12 143 LYS B C 1
ATOM 2242 O O . LYS B 1 143 ? -13.953 22.297 4.285 1 90.12 143 LYS B O 1
ATOM 2247 N N . MET B 1 144 ? -13.656 24.281 3.904 1 73.94 144 MET B N 1
ATOM 2248 C CA . MET B 1 144 ? -14.102 24.75 5.215 1 73.94 144 MET B CA 1
ATOM 2249 C C . MET B 1 144 ? -15.586 25.062 5.199 1 73.94 144 MET B C 1
ATOM 2251 O O . MET B 1 144 ? -16.141 25.391 4.148 1 73.94 144 MET B O 1
#

Sequence (288 aa):
MKNAYAKWVVGHKITTHDTTGNYDLAVIETPAKVKGPPPHTHQSYNESFMVVDGEVQFFIDGAIKTLKAGEVIDIPPHTLHTFENVSDKPCKLINIHSPKGFRGFFEEMGISEEETDAQMKSVAPEMVQKVIQSAASFDMHIKMMKNAYAKWVVGHKITTHDTTGNYDLAVIETPAKVKGPPPHTHQSYNESFMVVDGEVQFFIDGAIKTLKAGEVIDIPPHTLHTFENVSDKPCKLINIHSPKGFRGFFEEMGISEEETDAQMKSVAPEMVQKVIQSAASFDMHIKM

InterPro domains:
  IPR011051 RmlC-like cupin domain superfamily [SSF51182] (9-141)
  IPR013096 Cupin 2, conserved barrel [PF07883] (36-96)
  IPR014710 RmlC-like jelly roll fold [G3DSA:2.60.120.10] (3-144)
  IPR053146 Quercetin 2,3-dioxygenase-like [PTHR36440] (13-116)

pLDDT: mean 95.08, std 8.76, range [31.7, 98.81]

Secondary structure (DSSP, 8-state):
----EEEEETTEEEEEE--SSSSEEEEEEE-TT-B-SPSEE-SS-EEEEEEEESEEEEEETTEEEEEETT-EEEE-TT--EEEE--SSS-EEEEEEEESS-THHHHHHHPEETTSTTHHHHHTSHHHHHHHHHHGGGGT-EE--/----EEEEETTEEEEEE--SSSSEEEEEEE-TT-B-SPSEE-SS-EEEEEEEESEEEEEETTEEEEEETT-EEEE-TT--EEEE--SSS-EEEEEEEESS-THHHHHHHPEETTSTTHHHHHTSHHHHHHHHHHGGGGT-EE--

Radius of gyration: 19.46 Å; Cα contacts (8 Å, |Δi|>4): 752; chains: 2; bounding box: 43×57×44 Å

Nearest PDB structures (foldseek):
  6b8w-assembly1_B  TM=8.522E-01  e=6.870E-07  Enterobacter cloacae subsp. cloacae ATCC 13047
  1rc6-assembly1_A  TM=8.762E-01  e=2.639E-06  Escherichia coli
  2vpv-assembly1_B  TM=8.026E-01  e=6.119E-06  Saccharomyces cerevisiae
  1sq4-assembly1_B  TM=8.041E-01  e=1.014E-05  Pseudomonas aeruginosa
  1sef-assembly1_A  TM=7.632E-01  e=4.355E-05  Enterococcus faecalis V583

Organism: NCBI:txid616991